Protein AF-0000000066665684 (afdb_homodimer)

Foldseek 3Di:
DPCCVDDDAQADEDADQFQQVLQCLVCVLVVHDKDPDGGRAWTWTQPPHDGHIYIYGHDPDDDDDDEDPDEEEEECPDCNVVSVVVSVVSPWAWDDWDDDPRKTKTWTAGNRGYIYMYTYPHDD/DPCCVDDDAQADEDADQFQQVLQCLVCVLVVHDKDPDGGRAWTWTQPPHDGHIYIYGHDPDDDDDDEDPDEEEEECPDCNVVSVVVSVVSPWAWDDWDDDPRKTKTWTAGNRGYIYMYTYDHDD

pLDDT: mean 92.07, std 12.56, range [28.22, 98.88]

InterPro domains:
  IPR029068 Glyoxalase/Bleomycin resistance protein/Dihydroxybiphenyl dioxygenase [G3DSA:3.10.180.10] (3-123)
  IPR029068 Glyoxalase/Bleomycin resistance protein/Dihydroxybiphenyl dioxygenase [SSF54593] (7-123)
  IPR037523 Vicinal oxygen chelate (VOC), core domain [PS51819] (8-121)
  IPR041581 Glyoxalase-like domain, group 6 [PF18029] (12-119)

Radius of gyration: 17.54 Å; Cα contacts (8 Å, |Δi|>4): 577; chains: 2; bounding box: 44×45×43 Å

Organism: Nocardia brasiliensis (strain ATCC 700358 / HUJEG-1) (NCBI:txid1133849)

Structure (mmCIF, N/CA/C/O backbone):
data_AF-0000000066665684-model_v1
#
loop_
_entity.id
_entity.type
_entity.pdbx_description
1 polymer 'VOC domain-containing protein'
#
loop_
_atom_site.group_PDB
_atom_site.id
_atom_site.type_symbol
_atom_site.label_atom_id
_atom_site.label_alt_id
_atom_site.label_comp_id
_atom_site.label_asym_id
_atom_site.label_entity_id
_atom_site.label_seq_id
_atom_site.pdbx_PDB_ins_code
_atom_site.Cartn_x
_atom_site.Cartn_y
_atom_site.Cartn_z
_atom_site.occupancy
_atom_site.B_iso_or_equiv
_atom_site.auth_seq_id
_atom_site.auth_comp_id
_atom_site.auth_asym_id
_atom_site.auth_atom_id
_atom_site.pdbx_PDB_model_num
ATOM 1 N N . MET A 1 1 ? 12.016 -0.354 24.375 1 28.22 1 MET A N 1
ATOM 2 C CA . MET A 1 1 ? 10.711 0.103 23.906 1 28.22 1 MET A CA 1
ATOM 3 C C . MET A 1 1 ? 10.664 0.16 22.375 1 28.22 1 MET A C 1
ATOM 5 O O . MET A 1 1 ? 11.695 0.36 21.734 1 28.22 1 MET A O 1
ATOM 9 N N . ALA A 1 2 ? 10.023 -0.652 21.625 1 36 2 ALA A N 1
ATOM 10 C CA . ALA A 1 2 ? 10 -0.417 20.188 1 36 2 ALA A CA 1
ATOM 11 C C . ALA A 1 2 ? 10.195 1.062 19.875 1 36 2 ALA A C 1
ATOM 13 O O . ALA A 1 2 ? 9.469 1.917 20.391 1 36 2 ALA A O 1
ATOM 14 N N . ASP A 1 3 ? 11.164 1.651 19.859 1 38.16 3 ASP A N 1
ATOM 15 C CA . ASP A 1 3 ? 11.43 3.051 19.547 1 38.16 3 ASP A CA 1
ATOM 16 C C . ASP A 1 3 ? 10.461 3.566 18.484 1 38.16 3 ASP A C 1
ATOM 18 O O . ASP A 1 3 ? 10.656 3.32 17.281 1 38.16 3 ASP A O 1
ATOM 22 N N . SER A 1 4 ? 9.156 3.434 18.766 1 50.06 4 SER A N 1
ATOM 23 C CA . SER A 1 4 ? 7.848 3.66 18.156 1 50.06 4 SER A CA 1
ATOM 24 C C . SER A 1 4 ? 7.723 5.086 17.625 1 50.06 4 SER A C 1
ATOM 26 O O . SER A 1 4 ? 6.641 5.676 17.672 1 50.06 4 SER A O 1
ATOM 28 N N . SER A 1 5 ? 8.836 5.809 17.594 1 59.28 5 SER A N 1
ATOM 29 C CA . SER A 1 5 ? 8.836 7.27 17.531 1 59.28 5 SER A CA 1
ATOM 30 C C . SER A 1 5 ? 8.344 7.77 16.188 1 59.28 5 SER A C 1
ATOM 32 O O . SER A 1 5 ? 7.891 8.906 16.062 1 59.28 5 SER A O 1
ATOM 34 N N . GLY A 1 6 ? 8.227 6.902 15.211 1 81.62 6 GLY A N 1
ATOM 35 C CA . GLY A 1 6 ? 7.789 7.484 13.953 1 81.62 6 GLY A CA 1
ATOM 36 C C . GLY A 1 6 ? 6.363 7.113 13.594 1 81.62 6 GLY A C 1
ATOM 37 O O . GLY A 1 6 ? 5.707 6.363 14.32 1 81.62 6 GLY A O 1
ATOM 38 N N . MET A 1 7 ? 5.805 7.809 12.758 1 89.5 7 MET A N 1
ATOM 39 C CA . MET A 1 7 ? 4.465 7.504 12.266 1 89.5 7 MET A CA 1
ATOM 40 C C . MET A 1 7 ? 4.418 6.121 11.625 1 89.5 7 MET A C 1
ATOM 42 O O . MET A 1 7 ? 5.355 5.723 10.93 1 89.5 7 MET A O 1
ATOM 46 N N . GLN A 1 8 ? 3.389 5.391 11.922 1 91.38 8 GLN A N 1
ATOM 47 C CA . GLN A 1 8 ? 3.275 4.016 11.445 1 91.38 8 GLN A CA 1
ATOM 48 C C . GLN A 1 8 ? 2.09 3.859 10.492 1 91.38 8 GLN A C 1
ATOM 50 O O . GLN A 1 8 ? 1.082 4.555 10.633 1 91.38 8 GLN A O 1
ATOM 55 N N . VAL A 1 9 ? 2.268 2.926 9.586 1 95.5 9 VAL A N 1
ATOM 56 C CA . VAL A 1 9 ? 1.144 2.531 8.742 1 95.5 9 VAL A CA 1
ATOM 57 C C . VAL A 1 9 ? 0.193 1.635 9.539 1 95.5 9 VAL A C 1
ATOM 59 O O . VAL A 1 9 ? 0.586 0.564 10.008 1 95.5 9 VAL A O 1
ATOM 62 N N . GLY A 1 10 ? -1.033 2.07 9.609 1 94.81 10 GLY A N 1
ATOM 63 C CA . GLY A 1 10 ? -2.008 1.307 10.375 1 94.81 10 GLY A CA 1
ATOM 64 C C . GLY A 1 10 ? -3.029 0.604 9.5 1 94.81 10 GLY A C 1
ATOM 65 O O . GLY A 1 10 ? -3.73 -0.299 9.961 1 94.81 10 GLY A O 1
ATOM 66 N N . MET A 1 11 ? -3.086 1.072 8.281 1 96.88 11 MET A N 1
ATOM 67 C CA . MET A 1 11 ? -4.117 0.52 7.406 1 96.88 11 MET A CA 1
ATOM 68 C C . MET A 1 11 ? -3.678 0.563 5.949 1 96.88 11 MET A C 1
ATOM 70 O O . MET A 1 11 ? -3.062 1.535 5.512 1 96.88 11 MET A O 1
ATOM 74 N N . PHE A 1 12 ? -3.945 -0.503 5.238 1 98.38 12 PHE A N 1
ATOM 75 C CA . PHE A 1 12 ? -3.998 -0.519 3.781 1 98.38 12 PHE A CA 1
ATOM 76 C C . PHE A 1 12 ? -5.418 -0.266 3.289 1 98.38 12 PHE A C 1
ATOM 78 O O . PHE A 1 12 ? -6.301 -1.109 3.463 1 98.38 12 PHE A O 1
ATOM 85 N N . SER A 1 13 ? -5.621 0.866 2.631 1 98.25 13 SER A N 1
ATOM 86 C CA . SER A 1 13 ? -6.969 1.212 2.193 1 98.25 13 SER A CA 1
ATOM 87 C C . SER A 1 13 ? -7.121 1.056 0.685 1 98.25 13 SER A C 1
ATOM 89 O O . SER A 1 13 ? -6.375 1.665 -0.085 1 98.25 13 SER A O 1
ATOM 91 N N . PHE A 1 14 ? -8.086 0.282 0.274 1 98.69 14 PHE A N 1
ATOM 92 C CA . PHE A 1 14 ? -8.391 0.066 -1.136 1 98.69 14 PHE A CA 1
ATOM 93 C C . PHE A 1 14 ? -9.711 0.734 -1.514 1 98.69 14 PHE A C 1
ATOM 95 O O . PHE A 1 14 ? -10.758 0.413 -0.952 1 98.69 14 PHE A O 1
ATOM 102 N N . ASP A 1 15 ? -9.68 1.652 -2.436 1 98.38 15 ASP A N 1
ATOM 103 C CA . ASP A 1 15 ? -10.891 1.995 -3.17 1 98.38 15 ASP A CA 1
ATOM 104 C C . ASP A 1 15 ? -11.234 0.919 -4.199 1 98.38 15 ASP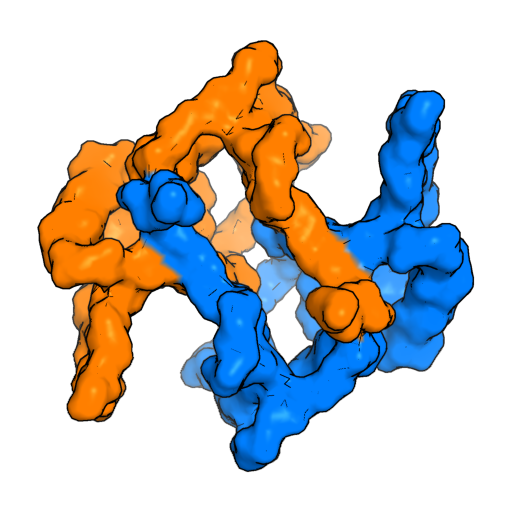 A C 1
ATOM 106 O O . ASP A 1 15 ? -10.398 0.562 -5.031 1 98.38 15 ASP A O 1
ATOM 110 N N . CYS A 1 16 ? -12.445 0.419 -4.188 1 98.44 16 CYS A N 1
ATOM 111 C CA . CYS A 1 16 ? -12.766 -0.72 -5.039 1 98.44 16 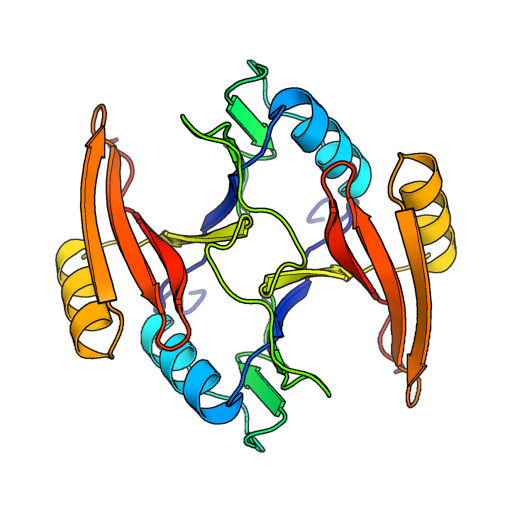CYS A CA 1
ATOM 112 C C . CYS A 1 16 ? -14.242 -0.708 -5.426 1 98.44 16 CYS A C 1
ATOM 114 O O . CYS A 1 16 ? -15.016 0.103 -4.918 1 98.44 16 CYS A O 1
ATOM 116 N N . ARG A 1 17 ? -14.617 -1.54 -6.363 1 98.19 17 ARG A N 1
ATOM 117 C CA . ARG A 1 17 ? -15.992 -1.628 -6.848 1 98.19 17 ARG A CA 1
ATOM 118 C C . ARG A 1 17 ? -16.844 -2.51 -5.938 1 98.19 17 ARG A C 1
ATOM 120 O O . ARG A 1 17 ? -18 -2.207 -5.68 1 98.19 17 ARG A O 1
ATOM 127 N N . ASP A 1 18 ? -16.328 -3.611 -5.504 1 98.62 18 ASP A N 1
ATOM 128 C CA . ASP A 1 18 ? -17 -4.574 -4.637 1 98.62 18 ASP A CA 1
ATOM 129 C C . ASP A 1 18 ? -16.125 -4.949 -3.447 1 98.62 18 ASP A C 1
ATOM 131 O O . ASP A 1 18 ? -15.305 -5.863 -3.541 1 98.62 18 ASP A O 1
ATOM 135 N N . ALA A 1 19 ? -16.359 -4.297 -2.314 1 98.81 19 ALA A N 1
ATOM 136 C CA . ALA A 1 19 ? -15.492 -4.402 -1.146 1 98.81 19 ALA A CA 1
ATOM 137 C C . ALA A 1 19 ? -15.484 -5.824 -0.593 1 98.81 19 ALA A C 1
ATOM 139 O O . ALA A 1 19 ? -14.43 -6.375 -0.285 1 98.81 19 ALA A O 1
ATOM 140 N N . ALA A 1 20 ? -16.609 -6.371 -0.494 1 98.81 20 ALA A N 1
ATOM 141 C CA . ALA A 1 20 ? -16.703 -7.719 0.055 1 98.81 20 ALA A CA 1
ATOM 142 C C . ALA A 1 20 ? -15.93 -8.719 -0.808 1 98.81 20 ALA A C 1
ATOM 144 O O . ALA A 1 20 ? -15.172 -9.539 -0.291 1 98.81 20 ALA A O 1
ATOM 145 N N . ALA A 1 21 ? -16.094 -8.648 -2.117 1 98.75 21 ALA A N 1
ATOM 146 C CA . ALA A 1 21 ? -15.438 -9.586 -3.035 1 98.75 21 ALA A CA 1
ATOM 147 C C . ALA A 1 21 ? -13.922 -9.414 -3.008 1 98.75 21 ALA A C 1
ATOM 149 O O . ALA A 1 21 ? -13.188 -10.406 -2.977 1 98.75 21 ALA A O 1
ATOM 150 N N . LEU A 1 22 ? -13.5 -8.195 -3.031 1 98.88 22 LEU A N 1
ATOM 151 C CA . LEU A 1 22 ? -12.062 -7.957 -3.027 1 98.88 22 LEU A CA 1
ATOM 152 C C . LEU A 1 22 ? -11.445 -8.359 -1.689 1 98.88 22 LEU A C 1
ATOM 154 O O . LEU A 1 22 ? -10.344 -8.906 -1.649 1 98.88 22 LEU A O 1
ATOM 158 N N . ALA A 1 23 ? -12.133 -8.094 -0.595 1 98.81 23 ALA A N 1
ATOM 159 C CA . ALA A 1 23 ? -11.672 -8.516 0.726 1 98.81 23 ALA A CA 1
ATOM 160 C C . ALA A 1 23 ? -11.555 -10.031 0.811 1 98.81 23 ALA A C 1
ATOM 162 O O . ALA A 1 23 ? -10.609 -10.555 1.404 1 98.81 23 ALA A O 1
ATOM 163 N N . GLU A 1 24 ? -12.469 -10.719 0.231 1 98.75 24 GLU A N 1
ATOM 164 C CA . GLU A 1 24 ? -12.438 -12.18 0.238 1 98.75 24 GLU A CA 1
ATOM 165 C C . GLU A 1 24 ? -11.211 -12.711 -0.5 1 98.75 24 GLU A C 1
ATOM 167 O O . GLU A 1 24 ? -10.555 -13.641 -0.033 1 98.75 24 GLU A O 1
ATOM 172 N N . PHE A 1 25 ? -10.93 -12.141 -1.597 1 98.81 25 PHE A N 1
ATOM 173 C CA . PHE A 1 25 ? -9.734 -12.516 -2.342 1 98.81 25 PHE A CA 1
ATOM 174 C C . PHE A 1 25 ? -8.484 -12.328 -1.491 1 98.81 25 PHE A C 1
ATOM 176 O O . PHE A 1 25 ? -7.688 -13.25 -1.332 1 98.81 25 PHE A O 1
ATOM 183 N N . TRP A 1 26 ? -8.312 -11.148 -0.975 1 98.5 26 TRP A N 1
ATOM 184 C CA . TRP A 1 26 ? -7.098 -10.836 -0.23 1 98.5 26 TRP A CA 1
ATOM 185 C C . TRP A 1 26 ? -7.035 -11.633 1.066 1 98.5 26 TRP A C 1
ATOM 187 O O . TRP A 1 26 ? -5.949 -12.023 1.51 1 98.5 26 TRP A O 1
ATOM 197 N N . ALA A 1 27 ? -8.188 -11.852 1.715 1 98.06 27 ALA A N 1
ATOM 198 C CA . ALA A 1 27 ? -8.203 -12.719 2.891 1 98.06 27 ALA A CA 1
ATOM 199 C C . ALA A 1 27 ? -7.672 -14.109 2.555 1 98.06 27 ALA A C 1
ATOM 201 O O . ALA A 1 27 ? -6.895 -14.68 3.318 1 98.06 27 ALA A O 1
ATOM 202 N N . ALA A 1 28 ? -8.078 -14.625 1.405 1 97.25 28 ALA A N 1
ATOM 203 C CA . ALA A 1 28 ? -7.602 -15.93 0.964 1 97.25 28 ALA A CA 1
ATOM 204 C C . ALA A 1 28 ? -6.102 -15.906 0.679 1 97.25 28 ALA A C 1
ATOM 206 O O . ALA A 1 28 ? -5.375 -16.828 1.062 1 97.25 28 ALA A O 1
ATOM 207 N N . VAL A 1 29 ? -5.645 -14.859 -0.02 1 96.81 29 VAL A N 1
ATOM 208 C CA . VAL A 1 29 ? -4.219 -14.711 -0.289 1 96.81 29 VAL A CA 1
ATOM 209 C C . VAL A 1 29 ? -3.441 -14.742 1.024 1 96.81 29 VAL A C 1
ATOM 211 O O . VAL A 1 29 ? -2.438 -15.445 1.143 1 96.81 29 VAL A O 1
ATOM 214 N N . LEU A 1 30 ? -3.926 -14.039 2.02 1 95.5 30 LEU A N 1
ATOM 215 C CA . LEU A 1 30 ? -3.23 -13.836 3.287 1 95.5 30 LEU A CA 1
ATOM 216 C C . LEU A 1 30 ? -3.439 -15.031 4.215 1 95.5 30 LEU A C 1
ATOM 218 O O . LEU A 1 30 ? -2.783 -15.133 5.254 1 95.5 30 LEU A O 1
ATOM 222 N N . GLN A 1 31 ? -4.422 -15.891 3.75 1 93.69 31 GLN A N 1
ATOM 223 C CA . GLN A 1 31 ? -4.832 -17 4.598 1 93.69 31 GLN A CA 1
ATOM 224 C C . GLN A 1 31 ? -5.359 -16.516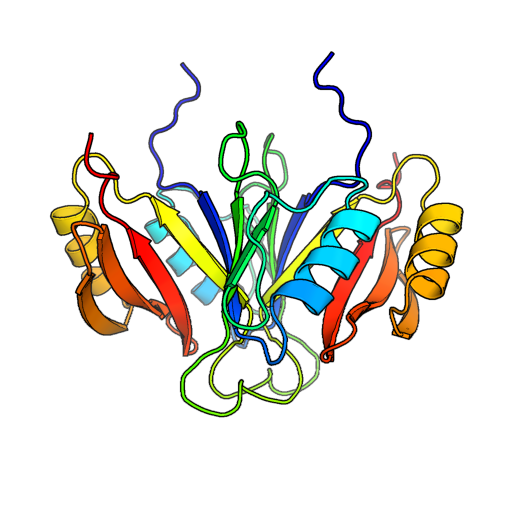 5.941 1 93.69 31 GLN A C 1
ATOM 226 O O . GLN A 1 31 ? -4.957 -17.016 6.992 1 93.69 31 GLN A O 1
ATOM 231 N N . ARG A 1 32 ? -6.156 -15.508 5.824 1 95.5 32 ARG A N 1
ATOM 232 C CA . ARG A 1 32 ? -6.91 -14.898 6.918 1 95.5 32 ARG A CA 1
ATOM 233 C C . ARG A 1 32 ? -8.406 -14.906 6.621 1 95.5 32 ARG A C 1
ATOM 235 O O . ARG A 1 32 ? -8.859 -15.562 5.68 1 95.5 32 ARG A O 1
ATOM 242 N N . THR A 1 33 ? -9.148 -14.266 7.566 1 96.56 33 THR A N 1
ATOM 243 C CA . THR A 1 33 ? -10.586 -14.18 7.371 1 96.56 33 THR A CA 1
ATOM 244 C C . THR A 1 33 ? -11.039 -12.727 7.27 1 96.56 33 THR A C 1
ATOM 246 O O . THR A 1 33 ? -10.445 -11.844 7.891 1 96.56 33 THR A O 1
ATOM 249 N N . VAL A 1 34 ? -12.102 -12.57 6.469 1 98.38 34 VAL A N 1
ATOM 250 C CA . VAL A 1 34 ? -12.75 -11.266 6.422 1 98.38 34 VAL A CA 1
ATOM 251 C C . VAL A 1 34 ? -13.477 -11 7.738 1 98.38 34 VAL A C 1
ATOM 253 O O . VAL A 1 34 ? -14.117 -11.891 8.289 1 98.38 34 VAL A O 1
ATOM 256 N N . ASP A 1 35 ? -13.352 -9.773 8.234 1 98.31 35 ASP A N 1
ATOM 257 C CA . ASP A 1 35 ? -14.078 -9.422 9.453 1 98.31 35 ASP A CA 1
ATOM 258 C C . ASP A 1 35 ? -15.586 -9.492 9.234 1 98.31 35 ASP A C 1
ATOM 260 O O . ASP A 1 35 ? -16.062 -9.344 8.102 1 98.31 35 ASP A O 1
ATOM 264 N N . PRO A 1 36 ? -16.328 -9.688 10.297 1 97.94 36 PRO A N 1
ATOM 265 C CA . PRO A 1 36 ? -17.781 -9.734 10.148 1 97.94 36 PRO A CA 1
ATOM 266 C C . PRO A 1 36 ? -18.359 -8.422 9.617 1 97.94 36 PRO A C 1
ATOM 268 O O . PRO A 1 36 ? -17.781 -7.355 9.836 1 97.94 36 PRO A O 1
ATOM 271 N N . GLY A 1 37 ? -19.5 -8.539 8.859 1 98 37 GLY A N 1
ATOM 272 C CA . GLY A 1 37 ? -20.25 -7.363 8.445 1 98 37 GLY A CA 1
ATOM 273 C C . GLY A 1 37 ? -19.828 -6.828 7.094 1 98 37 GLY A C 1
ATOM 274 O O . GLY A 1 37 ? -20.156 -5.695 6.738 1 98 37 GLY A O 1
ATOM 275 N N . ALA A 1 38 ? -19.141 -7.621 6.348 1 98.56 38 ALA A N 1
ATOM 276 C CA . ALA A 1 38 ? -18.703 -7.199 5.02 1 98.56 38 ALA A CA 1
ATOM 277 C C . ALA A 1 38 ? -19.906 -6.977 4.098 1 98.56 38 ALA A C 1
ATOM 279 O O . ALA A 1 38 ? -20.859 -7.75 4.117 1 98.56 38 ALA A O 1
ATOM 280 N N . THR A 1 39 ? -19.859 -5.844 3.363 1 98.75 39 THR A N 1
ATOM 281 C CA . THR A 1 39 ? -20.812 -5.512 2.314 1 98.75 39 THR A CA 1
ATOM 282 C C . THR A 1 39 ? -20.094 -5.133 1.023 1 98.75 39 THR A C 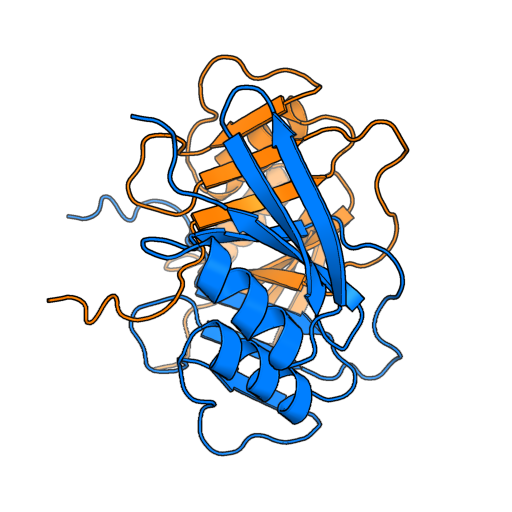1
ATOM 284 O O . THR A 1 39 ? -18.859 -5.066 0.989 1 98.75 39 THR A O 1
ATOM 287 N N . THR A 1 40 ? -20.891 -4.91 0.047 1 98.56 40 THR A N 1
ATOM 288 C CA . THR A 1 40 ? -20.297 -4.457 -1.205 1 98.56 40 THR A CA 1
ATOM 289 C C . THR A 1 40 ? -19.656 -3.08 -1.034 1 98.56 40 THR A C 1
ATOM 291 O O . THR A 1 40 ? -18.734 -2.723 -1.771 1 98.56 40 THR A O 1
ATOM 294 N N . GLU A 1 41 ? -20.047 -2.369 -0.034 1 98.31 41 GLU A N 1
ATOM 295 C CA . GLU A 1 41 ? -19.609 -0.993 0.158 1 98.31 41 GLU A CA 1
ATOM 296 C C . GLU A 1 41 ? -18.375 -0.929 1.07 1 98.31 41 GLU A C 1
ATOM 298 O O . GLU A 1 41 ? -17.594 0.018 0.999 1 98.31 41 GLU A O 1
ATOM 303 N N . PHE A 1 42 ? -18.297 -1.907 1.941 1 98.5 42 PHE A N 1
ATOM 304 C CA . PHE A 1 42 ? -17.266 -1.802 2.975 1 98.5 42 PHE A CA 1
ATOM 305 C C . PHE A 1 42 ? -16.922 -3.178 3.529 1 98.5 42 PHE A C 1
ATOM 307 O O . PHE A 1 42 ? -17.797 -4 3.768 1 98.5 42 PHE A O 1
ATOM 314 N N . ALA A 1 43 ? -15.602 -3.441 3.758 1 98.81 43 ALA A N 1
ATOM 315 C CA . ALA A 1 43 ? -15.109 -4.676 4.363 1 98.81 43 ALA A CA 1
ATOM 316 C C . ALA A 1 43 ? -13.711 -4.473 4.949 1 98.81 43 ALA A C 1
ATOM 318 O O . ALA A 1 43 ? -12.977 -3.578 4.531 1 98.81 43 ALA A O 1
ATOM 319 N N . THR A 1 44 ? -13.367 -5.273 5.945 1 98.56 44 THR A N 1
ATOM 320 C CA . THR A 1 44 ? -12.039 -5.195 6.535 1 98.56 44 THR A CA 1
ATOM 321 C C . THR A 1 44 ? -11.477 -6.594 6.793 1 98.56 44 THR A C 1
ATOM 323 O O . THR A 1 44 ? -12.227 -7.57 6.82 1 98.56 44 THR A O 1
ATOM 326 N N . ILE A 1 45 ? -10.188 -6.691 6.852 1 97.94 45 ILE A N 1
ATOM 327 C CA . ILE A 1 45 ? -9.445 -7.836 7.367 1 97.94 45 ILE A CA 1
ATOM 328 C C . ILE A 1 45 ? -8.555 -7.391 8.523 1 97.94 45 ILE A C 1
ATOM 330 O O . ILE A 1 45 ? -7.762 -6.453 8.383 1 97.94 45 ILE A O 1
ATOM 334 N N . GLY A 1 46 ? -8.68 -7.992 9.727 1 96.62 46 GLY A N 1
ATOM 335 C CA . GLY A 1 46 ? -7.777 -7.762 10.844 1 96.62 46 GLY A CA 1
ATOM 336 C C . GLY A 1 46 ? -8.062 -6.473 11.586 1 96.62 46 GLY A C 1
ATOM 337 O O . GLY A 1 46 ? -7.148 -5.805 12.07 1 96.62 46 GLY A O 1
ATOM 338 N N . PHE A 1 47 ? -9.273 -6.047 11.648 1 90.69 47 PHE A N 1
ATOM 339 C CA . PHE A 1 47 ? -9.648 -4.789 12.281 1 90.69 47 PHE A CA 1
ATOM 340 C C . PHE A 1 47 ? -9.25 -4.785 13.75 1 90.69 47 PHE A C 1
ATOM 342 O O . PHE A 1 47 ? -8.773 -3.773 14.266 1 90.69 47 PHE A O 1
ATOM 349 N N . ASP A 1 48 ? -9.312 -5.852 14.422 1 84 48 ASP A N 1
ATOM 350 C CA . ASP A 1 48 ? -9.023 -5.93 15.852 1 84 48 ASP A CA 1
ATOM 351 C C . ASP A 1 48 ? -7.668 -6.59 16.094 1 84 48 ASP A C 1
ATOM 353 O O . ASP A 1 48 ? -7.344 -6.949 17.234 1 84 48 ASP A O 1
ATOM 357 N N . GLY A 1 49 ? -6.891 -6.703 15.102 1 82.25 49 GLY A N 1
ATOM 358 C CA . GLY A 1 49 ? -5.633 -7.414 15.25 1 82.25 49 GLY A CA 1
ATOM 359 C C . GLY A 1 49 ? -4.457 -6.492 15.523 1 82.25 49 GLY A C 1
ATOM 360 O O . GLY A 1 49 ? -4.633 -5.281 15.68 1 82.25 49 GLY A O 1
ATOM 361 N N . GLY A 1 50 ? -3.301 -7 15.711 1 81.56 50 GLY A N 1
ATOM 362 C CA . GLY A 1 50 ? -2.094 -6.266 16.062 1 81.56 50 GLY A CA 1
ATOM 363 C C . GLY A 1 50 ? -1.414 -5.629 14.859 1 81.56 50 GLY A C 1
ATOM 364 O O . GLY A 1 50 ? -0.615 -4.703 15.016 1 81.56 50 GLY A O 1
ATOM 365 N N . GLY A 1 51 ? -1.744 -5.953 13.641 1 87.62 51 GLY A N 1
ATOM 366 C CA . GLY A 1 51 ? -1.11 -5.402 12.453 1 87.62 51 GLY A CA 1
ATOM 367 C C . GLY A 1 51 ? -2.01 -4.457 11.688 1 87.62 51 GLY A C 1
ATOM 368 O O . GLY A 1 51 ? -3.094 -4.102 12.148 1 87.62 51 GLY A O 1
ATOM 369 N N . PRO A 1 52 ? -1.437 -3.992 10.555 1 94.31 52 PRO A N 1
ATOM 370 C CA . PRO A 1 52 ? -2.26 -3.092 9.742 1 94.31 52 PRO A CA 1
ATOM 371 C C . PRO A 1 52 ? -3.584 -3.725 9.32 1 94.31 52 PRO A C 1
ATOM 373 O O . PRO A 1 52 ? -3.621 -4.906 8.969 1 94.31 52 PRO A O 1
ATOM 376 N N . THR A 1 53 ? -4.625 -2.947 9.469 1 96.62 53 THR A N 1
ATOM 377 C CA . THR A 1 53 ? -5.926 -3.344 8.945 1 96.62 53 THR A CA 1
ATOM 378 C C . THR A 1 53 ? -5.965 -3.211 7.426 1 96.62 53 THR A C 1
ATOM 380 O O . THR A 1 53 ? -5.461 -2.232 6.871 1 96.62 53 THR A O 1
ATOM 383 N N . TRP A 1 54 ? -6.516 -4.199 6.742 1 98.38 54 TRP A N 1
ATOM 384 C CA . TRP A 1 54 ? -6.91 -4.055 5.344 1 98.38 54 TRP A CA 1
ATOM 385 C C . TRP A 1 54 ? -8.336 -3.529 5.234 1 98.38 54 TRP A C 1
ATOM 387 O O . TRP A 1 54 ? -9.273 -4.141 5.754 1 98.38 54 TRP A O 1
ATOM 397 N N . MET A 1 55 ? -8.43 -2.42 4.637 1 98.5 55 MET A N 1
ATOM 398 C CA . MET A 1 55 ? -9.75 -1.812 4.496 1 98.5 55 MET A CA 1
ATOM 399 C C . MET A 1 55 ? -10.125 -1.667 3.023 1 98.5 55 MET A C 1
ATOM 401 O O . MET A 1 55 ? -9.312 -1.212 2.215 1 98.5 55 MET A O 1
ATOM 405 N N . PHE A 1 56 ? -11.289 -2.055 2.719 1 98.81 56 PHE A N 1
ATOM 406 C CA . PHE A 1 56 ? -11.852 -1.968 1.376 1 98.81 56 PHE A CA 1
ATOM 407 C C . PHE A 1 56 ? -13.109 -1.108 1.371 1 98.81 56 PHE A C 1
ATOM 409 O O . PHE A 1 56 ? -14.023 -1.325 2.176 1 98.81 56 PHE A O 1
ATOM 416 N N . HIS A 1 57 ? -13.109 -0.174 0.517 1 98.19 57 HIS A N 1
ATOM 417 C CA . HIS A 1 57 ? -14.203 0.784 0.488 1 98.19 57 HIS A CA 1
ATOM 418 C C . HIS A 1 57 ? -14.625 1.095 -0.945 1 98.19 57 HIS A C 1
ATOM 420 O O . HIS A 1 57 ? -13.781 1.309 -1.813 1 98.19 57 HIS A O 1
ATOM 426 N N . ARG A 1 58 ? -15.914 1.115 -1.234 1 98.25 58 ARG A N 1
ATOM 427 C CA . ARG A 1 58 ? -16.453 1.585 -2.51 1 98.25 58 ARG A CA 1
ATOM 428 C C . ARG A 1 58 ? -16.656 3.096 -2.492 1 98.25 58 ARG A C 1
ATOM 430 O O . ARG A 1 58 ? -17.516 3.602 -1.769 1 98.25 58 ARG A O 1
ATOM 437 N N . PRO A 1 59 ? -15.922 3.779 -3.314 1 96.62 59 PRO A N 1
ATOM 438 C CA . PRO A 1 59 ? -16.125 5.23 -3.352 1 96.62 59 PRO A CA 1
ATOM 439 C C . PRO A 1 59 ? -17.391 5.633 -4.09 1 96.62 59 PRO A C 1
ATOM 441 O O . PRO A 1 59 ? -18.031 4.797 -4.734 1 96.62 59 PRO A O 1
ATOM 444 N N . ASP A 1 60 ? -17.922 6.922 -3.955 1 92.5 60 ASP A N 1
ATOM 445 C CA . ASP A 1 60 ? -19.109 7.426 -4.645 1 92.5 60 ASP A CA 1
ATOM 446 C C . ASP A 1 60 ? -18.938 7.34 -6.16 1 92.5 60 ASP A C 1
ATOM 448 O O . ASP A 1 60 ? -19.891 7.02 -6.879 1 92.5 60 ASP A O 1
ATOM 452 N N . GLY A 1 61 ? -17.844 7.457 -6.742 1 92.5 61 GLY A N 1
ATOM 453 C CA . GLY A 1 61 ? -17.547 7.363 -8.164 1 92.5 61 GLY A CA 1
ATOM 454 C C . GLY A 1 61 ? -16.781 6.105 -8.523 1 92.5 61 GLY A C 1
ATOM 455 O O . GLY A 1 61 ? -16.562 5.234 -7.684 1 92.5 61 GLY A O 1
ATOM 456 N N . GLU A 1 62 ? -16.594 5.957 -9.828 1 94.31 62 GLU A N 1
ATOM 457 C CA . GLU A 1 62 ? -15.789 4.824 -10.281 1 94.31 62 GLU A CA 1
ATOM 458 C C . GLU A 1 62 ? -14.375 4.891 -9.711 1 94.31 62 GLU A C 1
ATOM 460 O O . GLU A 1 62 ? -13.742 5.945 -9.742 1 94.31 62 GLU A O 1
ATOM 465 N N . PRO A 1 63 ? -13.992 3.781 -9.125 1 94.5 63 PRO A N 1
ATOM 466 C CA . PRO A 1 63 ? -12.586 3.785 -8.703 1 94.5 63 PRO A CA 1
ATOM 467 C C . PRO A 1 63 ? -11.625 4.086 -9.852 1 94.5 63 PRO A C 1
ATOM 469 O O . PRO A 1 63 ? -11.961 3.854 -11.016 1 94.5 63 PRO A O 1
ATOM 472 N N . ALA A 1 64 ? -10.461 4.59 -9.438 1 92.19 64 ALA A N 1
ATOM 473 C CA . ALA A 1 64 ? -9.43 4.867 -10.43 1 92.19 64 ALA A CA 1
ATOM 474 C C . ALA A 1 64 ? -9.094 3.617 -11.242 1 92.19 64 ALA A C 1
ATOM 476 O O . ALA A 1 64 ? -9.195 2.496 -10.734 1 92.19 64 ALA A O 1
ATOM 477 N N . ALA A 1 65 ? -8.719 3.836 -12.484 1 89.5 65 ALA A N 1
ATOM 478 C CA . ALA A 1 65 ? -8.375 2.73 -13.383 1 89.5 65 ALA A CA 1
ATOM 479 C C . ALA A 1 65 ? -6.902 2.777 -13.773 1 89.5 65 ALA A C 1
ATOM 481 O O . ALA A 1 65 ? -6.215 3.77 -13.516 1 89.5 65 ALA A O 1
ATOM 482 N N . GLY A 1 66 ? -6.438 1.616 -14.375 1 91.56 66 GLY A N 1
ATOM 483 C CA . GLY A 1 66 ? -5.066 1.576 -14.859 1 91.56 66 GLY A CA 1
ATOM 484 C C . GLY A 1 66 ? -4.086 1.04 -13.828 1 91.56 66 GLY A C 1
ATOM 485 O O . GLY A 1 66 ? -4.492 0.608 -12.75 1 91.56 66 GLY A O 1
ATOM 486 N N . PRO A 1 67 ? -2.797 1.058 -14.18 1 94.12 67 PRO A N 1
ATOM 487 C CA . PRO A 1 67 ? -1.779 0.52 -13.266 1 94.12 67 PRO A CA 1
ATOM 488 C C . PRO A 1 67 ? -1.631 1.347 -11.992 1 94.12 67 PRO A C 1
ATOM 490 O O . PRO A 1 67 ? -1.831 2.564 -12.016 1 94.12 67 PRO A O 1
ATOM 493 N N . ASN A 1 68 ? -1.432 0.649 -10.945 1 96.81 68 ASN A N 1
ATOM 494 C CA . ASN A 1 68 ? -1.159 1.342 -9.695 1 96.81 68 ASN A CA 1
ATOM 495 C C . ASN A 1 68 ? 0.334 1.598 -9.508 1 96.81 68 ASN A C 1
ATOM 497 O O . ASN A 1 68 ? 1.164 0.787 -9.922 1 96.81 68 ASN A O 1
ATOM 501 N N . ARG A 1 69 ? 0.669 2.717 -8.852 1 97.62 69 ARG A N 1
ATOM 502 C CA . ARG A 1 69 ? 2.049 3.084 -8.547 1 97.62 69 ARG A CA 1
ATOM 503 C C . ARG A 1 69 ? 2.529 2.404 -7.266 1 97.62 69 ARG A C 1
ATOM 505 O O . ARG A 1 69 ? 3.689 2.002 -7.172 1 97.62 69 ARG A O 1
ATOM 512 N N . LEU A 1 70 ? 1.66 2.332 -6.281 1 98.5 70 LEU A N 1
ATOM 513 C CA . LEU A 1 70 ? 1.983 1.666 -5.023 1 98.5 70 LEU A CA 1
ATOM 514 C C . LEU A 1 70 ? 1.54 0.207 -5.051 1 98.5 70 LEU A C 1
ATOM 516 O O . LEU A 1 70 ? 0.385 -0.09 -5.363 1 98.5 70 LEU A O 1
ATOM 520 N N . MET A 1 71 ? 2.492 -0.683 -4.738 1 98.44 71 MET A N 1
ATOM 521 C CA . MET A 1 71 ? 2.225 -2.117 -4.699 1 98.44 71 MET A CA 1
ATOM 522 C C . MET A 1 71 ? 2.576 -2.699 -3.334 1 98.44 71 MET A C 1
ATOM 524 O O . MET A 1 71 ? 3.533 -2.256 -2.693 1 98.44 71 MET A O 1
ATOM 528 N N . LEU A 1 72 ? 1.809 -3.699 -2.988 1 98.44 72 LEU A N 1
ATOM 529 C CA . LEU A 1 72 ? 2.189 -4.523 -1.847 1 98.44 72 LEU A CA 1
ATOM 530 C C . LEU A 1 72 ? 2.951 -5.766 -2.301 1 98.44 72 LEU A C 1
ATOM 532 O O . LEU A 1 72 ? 2.441 -6.551 -3.102 1 98.44 72 LEU A O 1
ATOM 536 N N . ASP A 1 73 ? 4.164 -5.883 -1.813 1 97.31 73 ASP A N 1
ATOM 537 C CA . ASP A 1 73 ? 4.996 -7.051 -2.084 1 97.31 73 ASP A CA 1
ATOM 538 C C . ASP A 1 73 ? 4.961 -8.031 -0.913 1 97.31 73 ASP A C 1
ATOM 540 O O . ASP A 1 73 ? 5.273 -7.664 0.221 1 97.31 73 ASP A O 1
ATOM 544 N N . LEU A 1 74 ? 4.605 -9.227 -1.217 1 96.44 74 LEU A N 1
ATOM 545 C CA . LEU A 1 74 ? 4.441 -10.227 -0.166 1 96.44 74 LEU A CA 1
ATOM 546 C C . LEU A 1 74 ? 5.547 -11.273 -0.234 1 96.44 74 LEU A C 1
ATOM 548 O O . LEU A 1 74 ? 6.035 -11.594 -1.318 1 96.44 74 LEU A O 1
ATOM 552 N N . GLY A 1 75 ? 5.891 -11.727 0.936 1 91.31 75 GLY A N 1
ATOM 553 C CA . GLY A 1 75 ? 6.801 -12.859 1.008 1 91.31 75 GLY A CA 1
ATOM 554 C C . GLY A 1 75 ? 6.105 -14.195 0.822 1 91.31 75 GLY A C 1
ATOM 555 O O . GLY A 1 75 ? 5.156 -14.516 1.541 1 91.31 75 GLY A O 1
ATOM 556 N N . GLY A 1 76 ? 6.59 -14.953 -0.134 1 74.75 76 GLY A N 1
ATOM 557 C CA . GLY A 1 76 ? 5.957 -16.219 -0.435 1 74.75 76 GLY A CA 1
ATOM 558 C C . GLY A 1 76 ? 6.582 -17.391 0.304 1 74.75 76 GLY A C 1
ATOM 559 O O . GLY A 1 76 ? 6.328 -18.547 -0.029 1 74.75 76 GLY A O 1
ATOM 560 N N . GLU A 1 77 ? 7.375 -17.141 1.227 1 74.31 77 GLU A N 1
ATOM 561 C CA . GLU A 1 77 ? 8.086 -18.234 1.87 1 74.31 77 GLU A CA 1
ATOM 562 C C . GLU A 1 77 ? 7.16 -19.031 2.781 1 74.31 77 GLU A C 1
ATOM 564 O O . GLU A 1 77 ? 6.16 -18.516 3.273 1 74.31 77 GLU A O 1
ATOM 569 N N . PRO A 1 78 ? 7.617 -20.281 2.984 1 69.62 78 PRO A N 1
ATOM 570 C CA . PRO A 1 78 ? 8.758 -21.031 2.445 1 69.62 78 PRO A CA 1
ATOM 571 C C . PRO A 1 78 ? 8.445 -21.688 1.095 1 69.62 78 PRO A C 1
ATOM 573 O O . PRO A 1 78 ? 9.367 -22.062 0.366 1 69.62 78 PRO A O 1
ATOM 576 N N . ASP A 1 79 ? 7.254 -21.812 0.675 1 82.31 79 ASP A N 1
ATOM 577 C CA . ASP A 1 79 ? 6.828 -22.484 -0.543 1 82.31 79 ASP A CA 1
ATOM 578 C C . ASP A 1 79 ? 6.293 -21.5 -1.572 1 82.31 79 ASP A C 1
ATOM 580 O O . ASP A 1 79 ? 5.176 -21.641 -2.066 1 82.31 79 ASP A O 1
ATOM 584 N N . TRP A 1 80 ? 7.227 -20.641 -2.107 1 85.38 80 TRP A N 1
ATOM 585 C CA . TRP A 1 80 ? 6.789 -19.469 -2.861 1 85.38 80 TRP A CA 1
ATOM 586 C C . TRP A 1 80 ? 6.188 -19.875 -4.203 1 85.38 80 TRP A C 1
ATOM 588 O O . TRP A 1 80 ? 5.219 -19.281 -4.668 1 85.38 80 TRP A O 1
ATOM 598 N N . ALA A 1 81 ? 6.637 -20.938 -4.797 1 86.81 81 ALA A N 1
ATOM 599 C CA . ALA A 1 81 ? 6.09 -21.375 -6.074 1 86.81 81 ALA A CA 1
ATOM 600 C C . ALA A 1 81 ? 4.672 -21.922 -5.902 1 86.81 81 ALA A C 1
ATOM 602 O O . ALA A 1 81 ? 3.785 -21.609 -6.707 1 86.81 81 ALA A O 1
ATOM 603 N N . GLU A 1 82 ? 4.52 -22.672 -4.871 1 91.25 82 GLU A N 1
ATOM 604 C CA . GLU A 1 82 ? 3.191 -23.219 -4.578 1 91.25 82 GLU A CA 1
ATOM 605 C C . GLU A 1 82 ? 2.217 -22.094 -4.211 1 91.25 82 GLU A C 1
ATOM 607 O O . GLU A 1 82 ? 1.04 -22.156 -4.574 1 91.25 82 GLU A O 1
ATOM 612 N N . GLN A 1 83 ? 2.713 -21.172 -3.488 1 93.44 83 GLN A N 1
ATOM 613 C CA . GLN A 1 83 ? 1.867 -20.047 -3.119 1 93.44 83 GLN A CA 1
ATOM 614 C C . GLN A 1 83 ? 1.435 -19.25 -4.352 1 93.44 83 GLN A C 1
ATOM 616 O O . GLN A 1 83 ? 0.282 -18.828 -4.449 1 93.44 83 GLN A O 1
ATOM 621 N N . ALA A 1 84 ? 2.328 -19.062 -5.258 1 94.88 84 ALA A N 1
ATOM 622 C CA . ALA A 1 84 ? 1.979 -18.359 -6.488 1 94.88 84 ALA A CA 1
ATOM 623 C C . ALA A 1 84 ? 0.878 -19.094 -7.25 1 94.88 84 ALA A C 1
ATOM 625 O O . ALA A 1 84 ? -0.064 -18.469 -7.742 1 94.88 84 ALA A O 1
ATOM 626 N N . ASP A 1 85 ? 1.024 -20.391 -7.312 1 96 85 ASP A N 1
ATOM 627 C CA . ASP A 1 85 ? 0.008 -21.188 -7.984 1 96 85 ASP A CA 1
ATOM 628 C C . ASP A 1 85 ? -1.339 -21.078 -7.273 1 96 85 ASP A C 1
ATOM 630 O O . ASP A 1 85 ? -2.383 -20.969 -7.922 1 96 85 ASP A O 1
ATOM 634 N N . ARG A 1 86 ? -1.278 -21.172 -6.02 1 96.25 86 ARG A N 1
ATOM 635 C CA . ARG A 1 86 ? -2.488 -21.047 -5.211 1 96.25 86 ARG A CA 1
ATOM 636 C C . ARG A 1 86 ? -3.172 -19.703 -5.457 1 96.25 86 ARG A C 1
ATOM 638 O O . ARG A 1 86 ? -4.395 -19.641 -5.609 1 96.25 86 ARG A O 1
ATOM 645 N N . ILE A 1 87 ? -2.404 -18.672 -5.496 1 96.88 87 ILE A N 1
ATOM 646 C CA . ILE A 1 87 ? -2.926 -17.312 -5.676 1 96.88 87 ILE A CA 1
ATOM 647 C C . ILE A 1 87 ? -3.572 -17.188 -7.055 1 96.88 87 ILE A C 1
ATOM 649 O O . ILE A 1 87 ? -4.633 -16.578 -7.195 1 96.88 87 ILE A O 1
ATOM 653 N N . GLU A 1 88 ? -2.967 -17.734 -8.016 1 97.94 88 GLU A N 1
ATOM 654 C CA . GLU A 1 88 ? -3.572 -17.766 -9.344 1 97.94 88 GLU A CA 1
ATOM 655 C C . GLU A 1 88 ? -4.906 -18.5 -9.328 1 97.94 88 GLU A C 1
ATOM 657 O O . GLU A 1 88 ? -5.883 -18.047 -9.93 1 97.94 88 GLU A O 1
ATOM 662 N N . ALA A 1 89 ? -4.961 -19.562 -8.641 1 98 89 ALA A N 1
ATOM 663 C CA . ALA A 1 89 ? -6.176 -20.375 -8.547 1 98 89 ALA A CA 1
ATOM 664 C C . ALA A 1 89 ? -7.277 -19.625 -7.805 1 98 89 ALA A C 1
ATOM 666 O O . ALA A 1 89 ? -8.461 -19.891 -8 1 98 89 ALA A O 1
ATOM 667 N N . LEU A 1 90 ? -6.91 -18.703 -6.957 1 97.94 90 LEU A N 1
ATOM 668 C CA . LEU A 1 90 ? -7.863 -17.891 -6.203 1 97.94 90 LEU A CA 1
ATOM 669 C C . LEU A 1 90 ? -8.516 -16.844 -7.102 1 97.94 90 LEU A C 1
ATOM 671 O O . LEU A 1 90 ? -9.516 -16.234 -6.719 1 97.94 90 LEU A O 1
ATOM 675 N N . GLY A 1 91 ? -7.875 -16.578 -8.289 1 98 91 GLY A N 1
ATOM 676 C CA . GLY A 1 91 ? -8.5 -15.648 -9.211 1 98 91 GLY A CA 1
ATOM 677 C C . GLY A 1 91 ? -7.586 -14.516 -9.641 1 98 91 GLY A C 1
ATOM 678 O O . GLY A 1 91 ? -7.961 -13.68 -10.461 1 98 91 GLY A O 1
ATOM 679 N N . ALA A 1 92 ? -6.406 -14.453 -9.102 1 98.62 92 ALA A N 1
ATOM 680 C CA . ALA A 1 92 ? -5.445 -13.445 -9.555 1 98.62 92 ALA A CA 1
ATOM 681 C C . ALA A 1 92 ? -4.961 -13.758 -10.969 1 98.62 92 ALA A C 1
ATOM 683 O O . ALA A 1 92 ? -4.801 -14.922 -11.336 1 98.62 92 ALA A O 1
ATOM 684 N N . GLU A 1 93 ? -4.762 -12.734 -11.742 1 98.62 93 GLU A N 1
ATOM 685 C CA . GLU A 1 93 ? -4.102 -12.898 -13.031 1 98.62 93 GLU A CA 1
ATOM 686 C C . GLU A 1 93 ? -2.584 -12.906 -12.883 1 98.62 93 GLU A C 1
ATOM 688 O O . GLU A 1 93 ? -2.002 -11.93 -12.406 1 98.62 93 GLU A O 1
ATOM 693 N N . ARG A 1 94 ? -1.953 -13.961 -13.219 1 98.44 94 ARG A N 1
ATOM 694 C CA . ARG A 1 94 ? -0.498 -14.062 -13.227 1 98.44 94 ARG A CA 1
ATOM 695 C C . ARG A 1 94 ? 0.093 -13.375 -14.453 1 98.44 94 ARG A C 1
ATOM 697 O O . ARG A 1 94 ? -0.115 -13.82 -15.586 1 98.44 94 ARG A O 1
ATOM 704 N N . ILE A 1 95 ? 0.848 -12.391 -14.305 1 98.38 95 ILE A N 1
ATOM 705 C CA . ILE A 1 95 ? 1.308 -11.523 -15.391 1 98.38 95 ILE A CA 1
ATOM 706 C C . ILE A 1 95 ? 2.691 -11.977 -15.852 1 98.38 95 ILE A C 1
ATOM 708 O O . ILE A 1 95 ? 2.957 -12.039 -17.062 1 98.38 95 ILE A O 1
ATOM 712 N N . SER A 1 96 ? 3.582 -12.281 -14.906 1 97.5 96 SER A N 1
ATOM 713 C CA . SER A 1 96 ? 4.938 -12.664 -15.297 1 97.5 96 SER A CA 1
ATOM 714 C C . SER A 1 96 ? 5.68 -13.328 -14.141 1 97.5 96 SER A C 1
ATOM 716 O O . SER A 1 96 ? 5.422 -13.016 -12.977 1 97.5 96 SER A O 1
ATOM 718 N N . ASP A 1 97 ? 6.555 -14.219 -14.453 1 96.25 97 ASP A N 1
ATOM 719 C CA . ASP A 1 97 ? 7.582 -14.766 -13.578 1 96.25 97 ASP A CA 1
ATOM 720 C C . ASP A 1 97 ? 8.938 -14.109 -13.836 1 96.25 97 ASP A C 1
ATOM 722 O O . ASP A 1 97 ? 9.367 -14.016 -14.992 1 96.25 97 ASP A O 1
ATOM 726 N N . ASN A 1 98 ? 9.562 -13.695 -12.758 1 96 98 ASN A N 1
ATOM 727 C CA . ASN A 1 98 ? 10.773 -12.898 -12.945 1 96 98 ASN A CA 1
ATOM 728 C C . ASN A 1 98 ? 11.938 -13.438 -12.133 1 96 98 ASN A C 1
ATOM 730 O O . ASN A 1 98 ? 11.734 -14.039 -11.07 1 96 98 ASN A O 1
ATOM 734 N N . ASP A 1 99 ? 13.133 -13.289 -12.688 1 93.62 99 ASP A N 1
ATOM 735 C CA . ASP A 1 99 ? 14.406 -13.641 -12.062 1 93.62 99 ASP A CA 1
ATOM 736 C C . ASP A 1 99 ? 15.492 -12.633 -12.43 1 93.62 99 ASP A C 1
ATOM 738 O O . ASP A 1 99 ? 15.922 -12.562 -13.586 1 93.62 99 ASP A O 1
ATOM 742 N N . LEU A 1 100 ? 15.875 -11.852 -11.453 1 90.31 100 LEU A N 1
ATOM 743 C CA . LEU A 1 100 ? 16.953 -10.883 -11.656 1 90.31 100 LEU A CA 1
ATOM 744 C C . LEU A 1 100 ? 18 -11 -10.562 1 90.31 100 LEU A C 1
ATOM 746 O O . LEU A 1 100 ? 17.734 -10.688 -9.398 1 90.31 100 LEU A O 1
ATOM 750 N N . ASP A 1 101 ? 19.188 -11.453 -10.914 1 89.75 101 ASP A N 1
ATOM 751 C CA . ASP A 1 101 ? 20.328 -11.578 -10.016 1 89.75 101 ASP A CA 1
ATOM 752 C C . ASP A 1 101 ? 19.969 -12.43 -8.797 1 89.75 101 ASP A C 1
ATOM 754 O O . ASP A 1 101 ? 20.312 -12.078 -7.668 1 89.75 101 ASP A O 1
ATOM 758 N N . GLY A 1 102 ? 19.109 -13.438 -8.945 1 89.38 102 GLY A N 1
ATOM 759 C CA . GLY A 1 102 ? 18.781 -14.367 -7.883 1 89.38 102 GLY A CA 1
ATOM 760 C C . GLY A 1 102 ? 17.5 -13.992 -7.141 1 89.38 102 GLY A C 1
ATOM 761 O O . GLY A 1 102 ? 16.984 -14.789 -6.359 1 89.38 102 GLY A O 1
ATOM 762 N N . VAL A 1 103 ? 17.109 -12.797 -7.348 1 90.56 103 VAL A N 1
ATOM 763 C CA . VAL A 1 103 ? 15.82 -12.391 -6.781 1 90.56 103 VAL A CA 1
ATOM 764 C C . VAL A 1 103 ? 14.688 -12.836 -7.699 1 90.56 103 VAL A C 1
ATOM 766 O O . VAL A 1 103 ? 14.641 -12.461 -8.875 1 90.56 103 VAL A O 1
ATOM 769 N N . ARG A 1 104 ? 13.781 -13.594 -7.18 1 93.75 104 ARG A N 1
ATOM 770 C CA . ARG A 1 104 ? 12.68 -14.133 -7.973 1 93.75 104 ARG A CA 1
ATOM 771 C C . ARG A 1 104 ? 11.336 -13.672 -7.426 1 93.75 104 ARG A C 1
ATOM 773 O O . ARG A 1 104 ? 11.141 -13.602 -6.211 1 93.75 104 ARG A O 1
ATOM 780 N N . TRP A 1 105 ? 10.484 -13.32 -8.352 1 96 105 TRP A N 1
ATOM 781 C CA . TRP A 1 105 ? 9.148 -12.898 -7.941 1 96 105 TRP A CA 1
ATOM 782 C C . TRP A 1 105 ? 8.133 -13.117 -9.062 1 96 105 TRP A C 1
ATOM 784 O O . TRP A 1 105 ? 8.516 -13.344 -10.211 1 96 105 TRP A O 1
ATOM 794 N N . VAL A 1 106 ? 6.918 -13.156 -8.734 1 97.31 106 VAL A N 1
ATOM 795 C CA . VAL A 1 106 ? 5.797 -13.219 -9.664 1 97.31 106 VAL A CA 1
ATOM 796 C C . VAL A 1 106 ? 4.969 -11.938 -9.57 1 97.31 106 VAL A C 1
ATOM 798 O O . VAL A 1 106 ? 4.707 -11.438 -8.477 1 97.31 106 VAL A O 1
ATOM 801 N N . VAL A 1 107 ? 4.59 -11.391 -10.719 1 98.06 107 VAL A N 1
ATOM 802 C CA . VAL A 1 107 ? 3.701 -10.234 -10.781 1 98.06 107 VAL A CA 1
ATOM 803 C C . VAL A 1 107 ? 2.262 -10.703 -11 1 98.06 107 VAL A C 1
ATOM 805 O O . VAL A 1 107 ? 1.991 -11.516 -11.883 1 98.06 107 VAL A O 1
ATOM 808 N N . PHE A 1 108 ? 1.366 -10.148 -10.195 1 98.56 108 PHE A N 1
ATOM 809 C CA . PHE A 1 108 ? -0.046 -10.492 -10.297 1 98.56 108 PHE A CA 1
ATOM 810 C C . PHE A 1 108 ? -0.904 -9.242 -10.43 1 98.56 108 PHE A C 1
ATOM 812 O O . PHE A 1 108 ? -0.484 -8.148 -10.039 1 98.56 108 PHE A O 1
ATOM 819 N N . HIS A 1 109 ? -2.055 -9.422 -11.016 1 98.69 109 HIS A N 1
ATOM 820 C CA . HIS A 1 109 ? -3.188 -8.523 -10.805 1 98.69 109 HIS A CA 1
ATOM 821 C C . HIS A 1 109 ? -4.227 -9.164 -9.891 1 98.69 109 HIS A C 1
ATOM 823 O O . HIS A 1 109 ? -4.613 -10.32 -10.094 1 98.69 109 HIS A O 1
ATOM 829 N N . ASP A 1 110 ? -4.676 -8.422 -8.906 1 98.62 110 ASP A N 1
ATOM 830 C CA . ASP A 1 110 ? -5.82 -8.922 -8.148 1 98.62 110 ASP A CA 1
ATOM 831 C C . ASP A 1 110 ? -7.109 -8.797 -8.953 1 98.62 110 ASP A C 1
ATOM 833 O O . ASP A 1 110 ? -7.094 -8.305 -10.086 1 98.62 110 ASP A O 1
ATOM 837 N N . PRO A 1 111 ? -8.273 -9.203 -8.508 1 98.25 111 PRO A N 1
ATOM 838 C CA . PRO A 1 111 ? -9.492 -9.281 -9.312 1 98.25 111 PRO A CA 1
ATOM 839 C C . PRO A 1 111 ? -9.945 -7.922 -9.844 1 98.25 111 PRO A C 1
ATOM 841 O O . PRO A 1 111 ? -10.75 -7.852 -10.773 1 98.25 111 PRO A O 1
ATOM 844 N N . GLU A 1 112 ? -9.469 -6.863 -9.281 1 98.06 112 GLU A N 1
ATOM 845 C CA . GLU A 1 112 ? -9.875 -5.551 -9.773 1 98.06 112 GLU A CA 1
ATOM 846 C C . GLU A 1 112 ? -8.719 -4.852 -10.484 1 98.06 112 GLU A C 1
ATOM 848 O O . GLU A 1 112 ? -8.781 -3.65 -10.758 1 98.06 112 GLU A O 1
ATOM 853 N N . GLY A 1 113 ? -7.637 -5.531 -10.641 1 97.69 113 GLY A N 1
ATOM 854 C CA . GLY A 1 113 ? -6.594 -5.039 -11.523 1 97.69 113 GLY A CA 1
ATOM 855 C C . GLY A 1 113 ? -5.438 -4.391 -10.781 1 97.69 113 GLY A C 1
ATOM 856 O O . GLY A 1 113 ? -4.551 -3.803 -11.398 1 97.69 113 GLY A O 1
ATOM 857 N N . ASN A 1 114 ? -5.43 -4.406 -9.484 1 98.25 114 ASN A N 1
ATOM 858 C CA . ASN A 1 114 ? -4.277 -3.904 -8.742 1 98.25 114 ASN A CA 1
ATOM 859 C C . ASN A 1 114 ? -3.07 -4.824 -8.891 1 98.25 114 ASN A C 1
ATOM 861 O O . ASN A 1 114 ? -3.168 -6.027 -8.641 1 98.25 114 ASN A O 1
ATOM 865 N N . THR A 1 115 ? -1.968 -4.238 -9.258 1 98.38 115 THR A N 1
ATOM 866 C CA . THR A 1 115 ? -0.732 -5.008 -9.352 1 98.38 115 THR A CA 1
ATOM 867 C C . THR A 1 115 ? -0.151 -5.266 -7.965 1 98.38 115 THR A C 1
ATOM 869 O O . THR A 1 115 ? -0.13 -4.367 -7.121 1 98.38 115 THR A O 1
ATOM 872 N N . PHE A 1 116 ? 0.269 -6.496 -7.703 1 98.44 116 PHE A N 1
ATOM 873 C CA . PHE A 1 116 ? 1.026 -6.883 -6.52 1 98.44 116 PHE A CA 1
ATOM 874 C C . PHE A 1 116 ? 2.018 -7.992 -6.852 1 98.44 116 PHE A C 1
ATOM 876 O O . PHE A 1 116 ? 1.995 -8.547 -7.953 1 98.44 116 PHE A O 1
ATOM 883 N N . ARG A 1 117 ? 2.955 -8.242 -5.902 1 97.75 117 ARG A N 1
ATOM 884 C CA . ARG A 1 117 ? 3.986 -9.227 -6.215 1 97.75 117 ARG A CA 1
ATOM 885 C C . ARG A 1 117 ? 4.207 -10.18 -5.047 1 97.75 117 ARG A C 1
ATOM 887 O O . ARG A 1 117 ? 3.988 -9.812 -3.891 1 97.75 117 ARG A O 1
ATOM 894 N N . ILE A 1 118 ? 4.676 -11.328 -5.441 1 96.56 118 ILE A N 1
ATOM 895 C CA . ILE A 1 118 ? 5.117 -12.328 -4.477 1 96.56 118 ILE A CA 1
ATOM 896 C C . ILE A 1 118 ? 6.59 -12.656 -4.707 1 96.56 118 ILE A C 1
ATOM 898 O O . ILE A 1 118 ? 6.992 -12.977 -5.828 1 96.56 118 ILE A O 1
ATOM 902 N N . PHE A 1 119 ? 7.316 -12.633 -3.662 1 94.94 119 PHE A N 1
ATOM 903 C CA . PHE A 1 119 ? 8.758 -12.812 -3.793 1 94.94 119 PHE A CA 1
ATOM 904 C C . PHE A 1 119 ? 9.195 -14.148 -3.205 1 94.94 119 PHE A C 1
ATOM 906 O O . PHE A 1 119 ? 8.664 -14.586 -2.182 1 94.94 119 PHE A O 1
ATOM 913 N N . ALA A 1 120 ? 10.156 -14.695 -3.816 1 91.94 120 ALA A N 1
ATOM 914 C CA . ALA A 1 120 ? 10.883 -15.828 -3.254 1 91.94 120 ALA A CA 1
ATOM 915 C C . ALA A 1 120 ? 11.812 -15.383 -2.135 1 91.94 120 ALA A C 1
ATOM 917 O O . ALA A 1 120 ? 12.117 -14.195 -2.004 1 91.94 120 ALA A O 1
ATOM 918 N N . PRO A 1 121 ? 12.094 -16.344 -1.293 1 84.31 121 PRO A N 1
ATOM 919 C CA . PRO A 1 121 ? 13.078 -15.984 -0.272 1 84.31 121 PRO A CA 1
ATOM 920 C C . PRO A 1 121 ? 14.367 -15.422 -0.869 1 84.31 121 PRO A C 1
ATOM 922 O O . PRO A 1 121 ? 14.797 -15.852 -1.946 1 84.31 121 PRO A O 1
ATOM 925 N N . ARG A 1 122 ? 14.906 -14.367 -0.209 1 74.81 122 ARG A N 1
ATOM 926 C CA . ARG A 1 122 ? 16.172 -13.805 -0.678 1 74.81 122 ARG A CA 1
ATOM 927 C C . ARG A 1 122 ? 17.297 -14.828 -0.61 1 74.81 122 ARG A C 1
ATOM 929 O O . ARG A 1 122 ? 17.344 -15.641 0.315 1 74.81 122 ARG A O 1
ATOM 936 N N . PRO A 1 123 ? 17.953 -14.773 -1.677 1 66.75 123 PRO A N 1
ATOM 937 C CA . PRO A 1 123 ? 19.078 -15.711 -1.652 1 66.75 123 PRO A CA 1
ATOM 938 C C . PRO A 1 123 ? 20.016 -15.477 -0.473 1 66.75 123 PRO A C 1
ATOM 940 O O . PRO A 1 123 ? 20.219 -14.328 -0.067 1 66.75 123 PRO A O 1
ATOM 943 N N . VAL A 1 124 ? 20.25 -16.547 0.378 1 57.75 124 VAL A N 1
ATOM 944 C CA . VAL A 1 124 ? 21.25 -16.469 1.438 1 57.75 124 VAL A CA 1
ATOM 945 C C . VAL A 1 124 ? 22.641 -16.359 0.827 1 57.75 124 VAL A C 1
ATOM 947 O O . VAL A 1 124 ? 22.875 -16.859 -0.281 1 57.75 124 VAL A O 1
ATOM 950 N N . MET B 1 1 ? 3.902 -18.391 19.391 1 28.56 1 MET B N 1
ATOM 951 C CA . MET B 1 1 ? 4.59 -18.141 18.125 1 28.56 1 MET B CA 1
ATOM 952 C C . MET B 1 1 ? 3.783 -17.203 17.25 1 28.56 1 MET B C 1
ATOM 954 O O . MET B 1 1 ? 2.553 -17.172 17.312 1 28.56 1 MET B O 1
ATOM 958 N N . ALA B 1 2 ? 4.074 -15.984 17.047 1 36.59 2 ALA B N 1
ATOM 959 C CA . ALA B 1 2 ? 3.25 -15.203 16.125 1 36.59 2 ALA B CA 1
ATOM 960 C C . ALA B 1 2 ? 2.594 -16.109 15.086 1 36.59 2 ALA B C 1
ATOM 962 O O . ALA B 1 2 ? 3.273 -16.891 14.414 1 36.59 2 ALA B O 1
ATOM 963 N N . ASP B 1 3 ? 1.651 -16.75 15.219 1 38.44 3 ASP B N 1
ATOM 964 C CA . ASP B 1 3 ? 0.958 -17.609 14.266 1 38.44 3 ASP B CA 1
ATOM 965 C C . ASP B 1 3 ? 1.089 -17.062 12.844 1 38.44 3 ASP B C 1
ATOM 967 O O . ASP B 1 3 ? 0.355 -16.156 12.453 1 38.44 3 ASP B O 1
ATOM 971 N N . SER B 1 4 ? 2.365 -16.875 12.398 1 50.16 4 SER B N 1
ATOM 972 C CA . SER B 1 4 ? 3.053 -16.375 11.219 1 50.16 4 SER B CA 1
ATOM 973 C C . SER B 1 4 ? 2.527 -17.016 9.945 1 50.16 4 SER B C 1
ATOM 975 O O . SER B 1 4 ? 3.291 -17.266 9.008 1 50.16 4 SER B O 1
ATOM 977 N N . SER B 1 5 ? 1.426 -17.75 10.055 1 59.31 5 SER B N 1
ATOM 978 C CA . SER B 1 5 ? 1.042 -18.75 9.078 1 59.31 5 SER B CA 1
ATOM 979 C C . SER B 1 5 ? 0.59 -18.125 7.77 1 59.31 5 SER B C 1
ATOM 981 O O . SER B 1 5 ? 0.636 -18.766 6.715 1 59.31 5 SER B O 1
ATOM 983 N N . GLY B 1 6 ? 0.369 -16.828 7.742 1 81.88 6 GLY B N 1
ATOM 984 C CA . GLY B 1 6 ? -0.096 -16.328 6.457 1 81.88 6 GLY B CA 1
ATOM 985 C C . GLY B 1 6 ? 0.937 -15.492 5.734 1 81.88 6 GLY B C 1
ATOM 986 O O . GLY B 1 6 ? 2.039 -15.281 6.242 1 81.88 6 GLY B O 1
ATOM 987 N N . MET B 1 7 ? 0.759 -15.305 4.535 1 89.81 7 MET B N 1
ATOM 988 C CA . MET B 1 7 ? 1.638 -14.453 3.746 1 89.81 7 MET B CA 1
ATOM 989 C C . MET B 1 7 ? 1.651 -13.031 4.297 1 89.81 7 MET B C 1
ATOM 991 O O . MET B 1 7 ? 0.611 -12.508 4.699 1 89.81 7 MET B O 1
ATOM 995 N N . GLN B 1 8 ? 2.812 -12.453 4.391 1 91.56 8 GLN B N 1
ATOM 996 C CA . GLN B 1 8 ? 2.965 -11.133 4.984 1 91.56 8 GLN B CA 1
ATOM 997 C C . GLN B 1 8 ? 3.445 -10.117 3.951 1 91.56 8 GLN B C 1
ATOM 999 O O . GLN B 1 8 ? 4.172 -10.469 3.02 1 91.56 8 GLN B O 1
ATOM 1004 N N . VAL B 1 9 ? 3.037 -8.891 4.184 1 95.56 9 VAL B N 1
ATOM 1005 C CA . VAL B 1 9 ? 3.58 -7.789 3.395 1 95.56 9 VAL B CA 1
ATOM 1006 C C . VAL B 1 9 ? 4.988 -7.449 3.885 1 95.56 9 VAL B C 1
ATOM 1008 O O . VAL B 1 9 ? 5.176 -7.094 5.051 1 95.56 9 VAL B O 1
ATOM 1011 N N . GLY B 1 10 ? 5.914 -7.516 2.971 1 94.88 10 GLY B N 1
ATOM 1012 C CA . GLY B 1 10 ? 7.293 -7.242 3.344 1 94.88 10 GLY B CA 1
ATOM 1013 C C . GLY B 1 10 ? 7.809 -5.926 2.799 1 94.88 10 GLY B C 1
ATOM 1014 O O . GLY B 1 10 ? 8.836 -5.418 3.256 1 94.88 10 GLY B O 1
ATOM 1015 N N . MET B 1 11 ? 7.086 -5.434 1.817 1 96.88 11 MET B N 1
ATOM 1016 C CA . MET B 1 11 ? 7.57 -4.219 1.17 1 96.88 11 MET B CA 1
ATOM 1017 C C . MET B 1 11 ? 6.414 -3.391 0.624 1 96.88 11 MET B C 1
ATOM 1019 O O . MET B 1 11 ? 5.453 -3.939 0.083 1 96.88 11 MET B O 1
ATOM 1023 N N . PHE B 1 12 ? 6.492 -2.105 0.813 1 98.38 12 PHE B N 1
ATOM 1024 C CA . PHE B 1 12 ? 5.746 -1.12 0.039 1 98.38 12 PHE B CA 1
ATOM 1025 C C . PHE B 1 12 ? 6.559 -0.641 -1.156 1 98.38 12 PHE B C 1
ATOM 1027 O O . PHE B 1 12 ? 7.559 0.063 -0.991 1 98.38 12 PHE B O 1
ATOM 1034 N N . SER B 1 13 ? 6.102 -0.967 -2.35 1 98.25 13 SER B N 1
ATOM 1035 C CA . SER B 1 13 ? 6.871 -0.612 -3.539 1 98.25 13 SER B CA 1
ATOM 1036 C C . SER B 1 13 ? 6.211 0.53 -4.305 1 98.25 13 SER B C 1
ATOM 1038 O O . SER B 1 13 ? 5.047 0.428 -4.699 1 98.25 13 SER B O 1
ATOM 1040 N N . PHE B 1 14 ? 6.949 1.574 -4.539 1 98.69 14 PHE B N 1
ATOM 1041 C CA . PHE B 1 14 ? 6.477 2.729 -5.297 1 98.69 14 PHE B CA 1
ATOM 1042 C C . PHE B 1 14 ? 7.172 2.809 -6.648 1 98.69 14 PHE B C 1
ATOM 1044 O O . PHE B 1 14 ? 8.398 2.906 -6.715 1 98.69 14 PHE B O 1
ATOM 1051 N N . ASP B 1 15 ? 6.43 2.764 -7.715 1 98.38 15 ASP B N 1
ATOM 1052 C CA . ASP B 1 15 ? 6.926 3.285 -8.984 1 98.38 15 ASP B CA 1
ATOM 1053 C C . ASP B 1 15 ? 6.895 4.812 -9 1 98.38 15 ASP B C 1
ATOM 1055 O O . ASP B 1 15 ? 5.852 5.422 -8.742 1 98.38 15 ASP B O 1
ATOM 1059 N N . CYS B 1 16 ? 7.992 5.441 -9.32 1 98.44 16 CYS B N 1
ATOM 1060 C CA . CYS B 1 16 ? 8.055 6.895 -9.18 1 98.44 16 CYS B CA 1
ATOM 1061 C C . CYS B 1 16 ? 9.031 7.492 -10.195 1 98.44 16 CYS B C 1
ATOM 1063 O O . CYS B 1 16 ? 9.734 6.762 -10.891 1 98.44 16 CYS B O 1
ATOM 1065 N N . ARG B 1 17 ? 9.023 8.789 -10.336 1 98.19 17 ARG B N 1
ATOM 1066 C CA . ARG B 1 17 ? 9.883 9.492 -11.273 1 98.19 17 ARG B CA 1
ATOM 1067 C C . ARG B 1 17 ? 11.273 9.719 -10.68 1 98.19 17 ARG B C 1
ATOM 1069 O O . ARG B 1 17 ? 12.281 9.609 -11.383 1 98.19 17 ARG B O 1
ATOM 1076 N N . ASP B 1 18 ? 11.367 10.102 -9.461 1 98.62 18 ASP B N 1
ATOM 1077 C CA . ASP B 1 18 ? 12.609 10.375 -8.742 1 98.62 18 ASP B CA 1
ATOM 1078 C C . ASP B 1 18 ? 12.633 9.648 -7.398 1 98.62 18 ASP B C 1
ATOM 1080 O O . ASP B 1 18 ? 12.141 10.172 -6.398 1 98.62 18 ASP B O 1
ATOM 1084 N N . ALA B 1 19 ? 13.281 8.492 -7.363 1 98.81 19 ALA B N 1
ATOM 1085 C CA . ALA B 1 19 ? 13.25 7.594 -6.215 1 98.81 19 ALA B CA 1
ATOM 1086 C C . ALA B 1 19 ? 13.883 8.242 -4.988 1 98.81 19 ALA B C 1
ATOM 1088 O O . ALA B 1 19 ? 13.328 8.188 -3.889 1 98.81 19 ALA B O 1
ATOM 1089 N N . ALA B 1 20 ? 14.961 8.836 -5.188 1 98.81 20 ALA B N 1
ATOM 1090 C CA . ALA B 1 20 ? 15.656 9.461 -4.062 1 98.81 20 ALA B CA 1
ATOM 1091 C C . ALA B 1 20 ? 14.805 10.562 -3.436 1 98.81 20 ALA B C 1
ATOM 1093 O O . ALA B 1 20 ? 14.664 10.625 -2.211 1 98.81 20 ALA B O 1
ATOM 1094 N N . ALA B 1 21 ? 14.203 11.414 -4.246 1 98.75 21 ALA B N 1
ATOM 1095 C CA . ALA B 1 21 ? 13.398 12.531 -3.756 1 98.75 21 ALA B CA 1
ATOM 1096 C C . ALA B 1 21 ? 12.148 12.039 -3.031 1 98.75 21 ALA B C 1
ATOM 1098 O O . ALA B 1 21 ? 11.805 12.547 -1.962 1 98.75 21 ALA B O 1
ATOM 1099 N N . LEU B 1 22 ? 11.508 11.078 -3.617 1 98.81 22 LEU B N 1
ATOM 1100 C CA . LEU B 1 22 ? 10.297 10.57 -2.99 1 98.81 22 LEU B CA 1
ATOM 1101 C C . LEU B 1 22 ? 10.625 9.836 -1.696 1 98.81 22 LEU B C 1
ATOM 1103 O O . LEU B 1 22 ? 9.883 9.938 -0.714 1 98.81 22 LEU B O 1
ATOM 1107 N N . ALA B 1 23 ? 11.711 9.078 -1.668 1 98.81 23 ALA B N 1
ATOM 1108 C CA . ALA B 1 23 ? 12.148 8.398 -0.453 1 98.81 23 ALA B CA 1
ATOM 1109 C C . ALA B 1 23 ? 12.461 9.406 0.655 1 98.81 23 ALA B C 1
ATOM 1111 O O . ALA B 1 23 ? 12.148 9.164 1.823 1 98.81 23 ALA B O 1
ATOM 1112 N N . GLU B 1 24 ? 13.055 10.484 0.306 1 98.75 24 GLU B N 1
ATOM 1113 C CA . GLU B 1 24 ? 13.375 11.516 1.289 1 98.75 24 GLU B CA 1
ATOM 1114 C C . GLU B 1 24 ? 12.109 12.094 1.92 1 98.75 24 GLU B C 1
ATOM 1116 O O . GLU B 1 24 ? 12.047 12.289 3.135 1 98.75 24 GLU B O 1
ATOM 1121 N N . PHE B 1 25 ? 11.148 12.352 1.122 1 98.81 25 PHE B N 1
ATOM 1122 C CA . PHE B 1 25 ? 9.867 12.828 1.633 1 98.81 25 PHE B CA 1
ATOM 1123 C C . PHE B 1 25 ? 9.281 11.836 2.629 1 98.81 25 PHE B C 1
ATOM 1125 O O . PHE B 1 25 ? 8.945 12.203 3.756 1 98.81 25 PHE B O 1
ATOM 1132 N N . TRP B 1 26 ? 9.141 10.609 2.217 1 98.5 26 TRP B N 1
ATOM 1133 C CA . TRP B 1 26 ? 8.492 9.609 3.061 1 98.5 26 TRP B CA 1
ATOM 1134 C C . TRP B 1 26 ? 9.336 9.312 4.297 1 98.5 26 TRP B C 1
ATOM 1136 O O . TRP B 1 26 ? 8.797 9.047 5.375 1 98.5 26 TRP B O 1
ATOM 1146 N N . ALA B 1 27 ? 10.672 9.312 4.148 1 98.06 27 ALA B N 1
ATOM 1147 C CA . ALA B 1 27 ? 11.523 9.164 5.32 1 98.06 27 ALA B CA 1
ATOM 1148 C C . ALA B 1 27 ? 11.242 10.25 6.352 1 98.06 27 ALA B C 1
ATOM 1150 O O . ALA B 1 27 ? 11.172 9.977 7.551 1 98.06 27 ALA B O 1
ATOM 1151 N N . ALA B 1 28 ? 11.07 11.469 5.875 1 97.19 28 ALA B N 1
ATOM 1152 C CA . ALA B 1 28 ? 10.758 12.586 6.766 1 97.19 28 ALA B CA 1
ATOM 1153 C C . ALA B 1 28 ? 9.383 12.398 7.41 1 97.19 28 ALA B C 1
ATOM 1155 O O . ALA B 1 28 ? 9.219 12.633 8.609 1 97.19 28 ALA B O 1
ATOM 1156 N N . VAL B 1 29 ? 8.383 12.008 6.609 1 96.75 29 VAL B N 1
ATOM 1157 C CA . VAL B 1 29 ? 7.055 11.742 7.148 1 96.75 29 VAL B CA 1
ATOM 1158 C C . VAL B 1 29 ? 7.148 10.719 8.273 1 96.75 29 VAL B C 1
ATOM 1160 O O . VAL B 1 29 ? 6.57 10.914 9.344 1 96.75 29 VAL B O 1
ATOM 1163 N N . LEU B 1 30 ? 7.918 9.672 8.062 1 95.44 30 LEU B N 1
ATOM 1164 C CA . LEU B 1 30 ? 8 8.531 8.969 1 95.44 30 LEU B CA 1
ATOM 1165 C C . LEU B 1 30 ? 8.953 8.82 10.117 1 95.44 30 LEU B C 1
ATOM 1167 O O . LEU B 1 30 ? 9.016 8.055 11.086 1 95.44 30 LEU B O 1
ATOM 1171 N N . GLN B 1 31 ? 9.695 9.969 9.914 1 93.69 31 GLN B N 1
ATOM 1172 C CA . GLN B 1 31 ? 10.75 10.305 10.859 1 93.69 31 GLN B CA 1
ATOM 1173 C C . GLN B 1 31 ? 11.789 9.188 10.945 1 93.69 31 GLN B C 1
ATOM 1175 O O . GLN B 1 31 ? 12.156 8.75 12.047 1 93.69 31 GLN B O 1
ATOM 1180 N N . ARG B 1 32 ? 12.125 8.742 9.797 1 95.5 32 ARG B N 1
ATOM 1181 C CA . ARG B 1 32 ? 13.188 7.762 9.562 1 95.5 32 ARG B CA 1
ATOM 1182 C C . ARG B 1 32 ? 14.234 8.312 8.594 1 95.5 32 ARG B C 1
ATOM 1184 O O . ARG B 1 32 ? 14.242 9.508 8.297 1 95.5 32 ARG B O 1
ATOM 1191 N N . THR B 1 33 ? 15.195 7.406 8.266 1 96.56 33 THR B N 1
ATOM 1192 C CA . THR B 1 33 ? 16.234 7.816 7.328 1 96.56 33 THR B CA 1
ATOM 1193 C C . THR B 1 33 ? 16.188 6.953 6.07 1 96.56 33 THR B C 1
ATOM 1195 O O . THR B 1 33 ? 15.844 5.773 6.133 1 96.56 33 THR B O 1
ATOM 1198 N N . VAL B 1 34 ? 16.562 7.617 4.973 1 98.44 34 VAL B N 1
ATOM 1199 C CA . VAL B 1 34 ? 16.75 6.867 3.732 1 98.44 34 VAL B CA 1
ATOM 1200 C C . VAL B 1 34 ? 17.984 5.984 3.846 1 98.44 34 VAL B C 1
ATOM 1202 O O . VAL B 1 34 ? 19.016 6.41 4.375 1 98.44 34 VAL B O 1
ATOM 1205 N N . ASP B 1 35 ? 17.875 4.75 3.377 1 98.31 35 ASP B N 1
ATOM 1206 C CA . ASP B 1 35 ? 19.031 3.865 3.381 1 98.31 35 ASP B CA 1
ATOM 1207 C C . ASP B 1 35 ? 20.141 4.414 2.49 1 98.31 35 ASP B C 1
ATOM 1209 O O . ASP B 1 35 ? 19.875 5.164 1.549 1 98.31 35 ASP B O 1
ATOM 1213 N N . PRO B 1 36 ? 21.375 4.027 2.771 1 97.94 36 PRO B N 1
ATOM 1214 C CA . PRO B 1 36 ? 22.484 4.492 1.931 1 97.94 36 PRO B CA 1
ATOM 1215 C C . PRO B 1 36 ? 22.344 4.039 0.479 1 97.94 36 PRO B C 1
ATOM 1217 O O . PRO B 1 36 ? 21.75 2.998 0.206 1 97.94 36 PRO B O 1
ATOM 1220 N N . GLY B 1 37 ? 22.875 4.895 -0.461 1 98 37 GLY B N 1
ATOM 1221 C CA . GLY B 1 37 ? 22.984 4.496 -1.857 1 98 37 GLY B CA 1
ATOM 1222 C C . GLY B 1 37 ? 21.781 4.914 -2.684 1 98 37 GLY B C 1
ATOM 1223 O O . GLY B 1 37 ? 21.594 4.422 -3.799 1 98 37 GLY B O 1
ATOM 1224 N N . ALA B 1 38 ? 21.016 5.809 -2.18 1 98.56 38 ALA B N 1
ATOM 1225 C CA . ALA B 1 38 ? 19.844 6.289 -2.912 1 98.56 38 ALA B CA 1
ATOM 1226 C C . ALA B 1 38 ? 20.25 7.016 -4.188 1 98.56 38 ALA B C 1
ATOM 1228 O O . ALA B 1 38 ? 21.219 7.781 -4.191 1 98.56 38 ALA B O 1
ATOM 1229 N N . THR B 1 39 ? 19.547 6.68 -5.289 1 98.75 39 THR B N 1
ATOM 1230 C CA . THR B 1 39 ? 19.672 7.359 -6.574 1 98.75 39 THR B CA 1
ATOM 1231 C C . THR B 1 39 ? 18.312 7.77 -7.105 1 98.75 39 THR B C 1
ATOM 1233 O O . THR B 1 39 ? 17.281 7.453 -6.496 1 98.75 39 THR B O 1
ATOM 1236 N N . THR B 1 40 ? 18.359 8.43 -8.195 1 98.56 40 THR B N 1
ATOM 1237 C CA . THR B 1 40 ? 17.094 8.789 -8.828 1 98.56 40 THR B CA 1
ATOM 1238 C C . THR B 1 40 ? 16.344 7.547 -9.289 1 98.56 40 THR B C 1
ATOM 1240 O O . THR B 1 40 ? 15.125 7.555 -9.406 1 98.56 40 THR B O 1
ATOM 1243 N N . GLU B 1 41 ? 17.031 6.473 -9.453 1 98.31 41 GLU B N 1
ATOM 1244 C CA . GLU B 1 41 ? 16.453 5.258 -10.023 1 98.31 41 GLU B CA 1
ATOM 1245 C C . GLU B 1 41 ? 15.953 4.324 -8.922 1 98.31 41 GLU B C 1
ATOM 1247 O O . GLU B 1 41 ? 15.055 3.514 -9.156 1 98.31 41 GLU B O 1
ATOM 1252 N N . PHE B 1 42 ? 16.578 4.426 -7.785 1 98.5 42 PHE B N 1
ATOM 1253 C CA . PHE B 1 42 ? 16.297 3.432 -6.758 1 98.5 42 PHE B CA 1
ATOM 1254 C C . PHE B 1 42 ? 16.641 3.969 -5.375 1 98.5 42 PHE B C 1
ATOM 1256 O O . PHE B 1 42 ? 17.672 4.605 -5.191 1 98.5 42 PHE B O 1
ATOM 1263 N N . ALA B 1 43 ? 15.773 3.705 -4.363 1 98.81 43 ALA B N 1
ATOM 1264 C CA . ALA B 1 43 ? 15.992 4.074 -2.969 1 98.81 43 ALA B CA 1
ATOM 1265 C C . ALA B 1 43 ? 15.141 3.217 -2.033 1 98.81 43 ALA B C 1
ATOM 1267 O O . ALA B 1 43 ? 14.109 2.684 -2.439 1 98.81 43 ALA B O 1
ATOM 1268 N N . THR B 1 44 ? 15.594 3.051 -0.801 1 98.56 44 THR B N 1
ATOM 1269 C CA . THR B 1 44 ? 14.82 2.291 0.18 1 98.56 44 THR B CA 1
ATOM 1270 C C . THR B 1 44 ? 14.844 2.986 1.538 1 98.56 44 THR B C 1
ATOM 1272 O O . THR B 1 44 ? 15.695 3.842 1.791 1 98.56 44 THR B O 1
ATOM 1275 N N . ILE B 1 45 ? 13.859 2.721 2.332 1 97.94 45 ILE B N 1
ATOM 1276 C CA . ILE B 1 45 ? 13.805 3.021 3.76 1 97.94 45 ILE B CA 1
ATOM 1277 C C . ILE B 1 45 ? 13.609 1.731 4.551 1 97.94 45 ILE B C 1
ATOM 1279 O O . ILE B 1 45 ? 12.68 0.971 4.289 1 97.94 45 ILE B O 1
ATOM 1283 N N . GLY B 1 46 ? 14.516 1.394 5.508 1 96.56 46 GLY B N 1
ATOM 1284 C CA . GLY B 1 46 ? 14.336 0.282 6.426 1 96.56 46 GLY B CA 1
ATOM 1285 C C . GLY B 1 46 ? 14.672 -1.063 5.809 1 96.56 46 GLY B C 1
ATOM 1286 O O . GLY B 1 46 ? 14.031 -2.07 6.125 1 96.56 46 GLY B O 1
ATOM 1287 N N . PHE B 1 47 ? 15.562 -1.12 4.906 1 90.62 47 PHE B N 1
ATOM 1288 C CA . PHE B 1 47 ? 15.914 -2.348 4.203 1 90.62 47 PHE B CA 1
ATOM 1289 C C . PHE B 1 47 ? 16.406 -3.414 5.18 1 90.62 47 PHE B C 1
ATOM 1291 O O . PHE B 1 47 ? 16.047 -4.59 5.043 1 90.62 47 PHE B O 1
ATOM 1298 N N . ASP B 1 48 ? 17.078 -3.074 6.188 1 84.19 48 ASP B N 1
ATOM 1299 C CA . ASP B 1 48 ? 17.641 -4.027 7.141 1 84.19 48 ASP B CA 1
ATOM 1300 C C . ASP B 1 48 ? 16.828 -4.031 8.445 1 84.19 48 ASP B C 1
ATOM 1302 O O . ASP B 1 48 ? 17.281 -4.598 9.445 1 84.19 48 ASP B O 1
ATOM 1306 N N . GLY B 1 49 ? 15.688 -3.473 8.422 1 82.31 49 GLY B N 1
ATOM 1307 C CA . GLY B 1 49 ? 14.93 -3.357 9.656 1 82.31 49 GLY B CA 1
ATOM 1308 C C . GLY B 1 49 ? 13.914 -4.469 9.836 1 82.31 49 GLY B C 1
ATOM 1309 O O . GLY B 1 49 ? 13.844 -5.395 9.023 1 82.31 49 GLY B O 1
ATOM 1310 N N . GLY B 1 50 ? 13.203 -4.508 10.898 1 81.94 50 GLY B N 1
ATOM 1311 C CA . GLY B 1 50 ? 12.242 -5.543 11.258 1 81.94 50 GLY B CA 1
ATOM 1312 C C . GLY B 1 50 ? 10.898 -5.371 10.586 1 81.94 50 GLY B C 1
ATOM 1313 O O . GLY B 1 50 ? 10.117 -6.32 10.492 1 81.94 50 GLY B O 1
ATOM 1314 N N . GLY B 1 51 ? 10.578 -4.273 9.984 1 87.75 51 GLY B N 1
ATOM 1315 C CA . GLY B 1 51 ? 9.289 -4.031 9.344 1 87.75 51 GLY B CA 1
ATOM 1316 C C . GLY B 1 51 ? 9.375 -3.99 7.832 1 87.75 51 GLY B C 1
ATOM 1317 O O . GLY B 1 51 ? 10.422 -4.289 7.254 1 87.75 51 GLY B O 1
ATOM 1318 N N . PRO B 1 52 ? 8.195 -3.721 7.246 1 94.38 52 PRO B N 1
ATOM 1319 C CA . PRO B 1 52 ? 8.203 -3.637 5.785 1 94.38 52 PRO B CA 1
ATOM 1320 C C . PRO B 1 52 ? 9.188 -2.592 5.262 1 94.38 52 PRO B C 1
ATOM 1322 O O . PRO B 1 52 ? 9.312 -1.511 5.844 1 94.38 52 PRO B O 1
ATOM 1325 N N . THR B 1 53 ? 9.914 -2.992 4.262 1 96.62 53 THR B N 1
ATOM 1326 C CA . THR B 1 53 ? 10.773 -2.057 3.543 1 96.62 53 THR B CA 1
ATOM 1327 C C . THR B 1 53 ? 9.953 -1.143 2.645 1 96.62 53 THR B C 1
ATOM 1329 O O . THR B 1 53 ? 9.016 -1.594 1.982 1 96.62 53 THR B O 1
ATOM 1332 N N . TRP B 1 54 ? 10.25 0.142 2.639 1 98.38 54 TRP B N 1
ATOM 1333 C CA . TRP B 1 54 ? 9.781 1.051 1.602 1 98.38 54 TRP B CA 1
ATOM 1334 C C . TRP B 1 54 ? 10.742 1.084 0.422 1 98.38 54 TRP B C 1
ATOM 1336 O O . TRP B 1 54 ? 11.93 1.391 0.588 1 98.38 54 TRP B O 1
ATOM 1346 N N . MET B 1 55 ? 10.234 0.716 -0.674 1 98.5 55 MET B N 1
ATOM 1347 C CA . MET B 1 55 ? 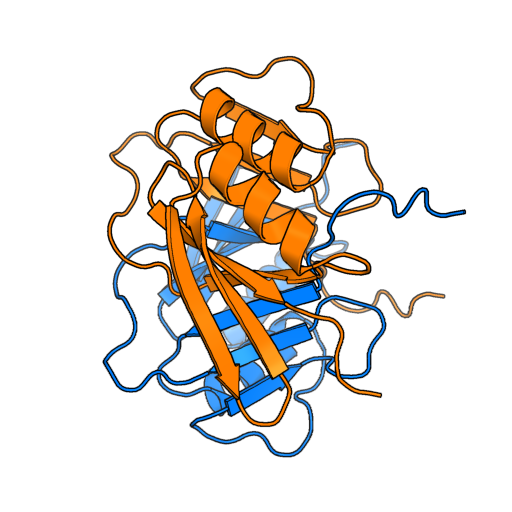11.07 0.683 -1.867 1 98.5 55 MET B CA 1
ATOM 1348 C C . MET B 1 55 ? 10.547 1.638 -2.934 1 98.5 55 MET B C 1
ATOM 1350 O O . MET B 1 55 ? 9.344 1.657 -3.213 1 98.5 55 MET B O 1
ATOM 1354 N N . PHE B 1 56 ? 11.398 2.389 -3.471 1 98.81 56 PHE B N 1
ATOM 1355 C CA . PHE B 1 56 ? 11.109 3.344 -4.531 1 98.81 56 PHE B CA 1
ATOM 1356 C C . PHE B 1 56 ? 11.914 3.025 -5.785 1 98.81 56 PHE B C 1
ATOM 1358 O O . PHE B 1 56 ? 13.133 2.859 -5.719 1 98.81 56 PHE B O 1
ATOM 1365 N N . HIS B 1 57 ? 11.234 2.926 -6.84 1 98.25 57 HIS B N 1
ATOM 1366 C CA . HIS B 1 57 ? 11.875 2.516 -8.086 1 98.25 57 HIS B CA 1
ATOM 1367 C C . HIS B 1 57 ? 11.367 3.336 -9.266 1 98.25 57 HIS B C 1
ATOM 1369 O O . HIS B 1 57 ? 10.156 3.555 -9.398 1 98.25 57 HIS B O 1
ATOM 1375 N N . ARG B 1 58 ? 12.234 3.809 -10.133 1 98.25 58 ARG B N 1
ATOM 1376 C CA . ARG B 1 58 ? 11.859 4.438 -11.391 1 98.25 58 ARG B CA 1
ATOM 1377 C C . ARG B 1 58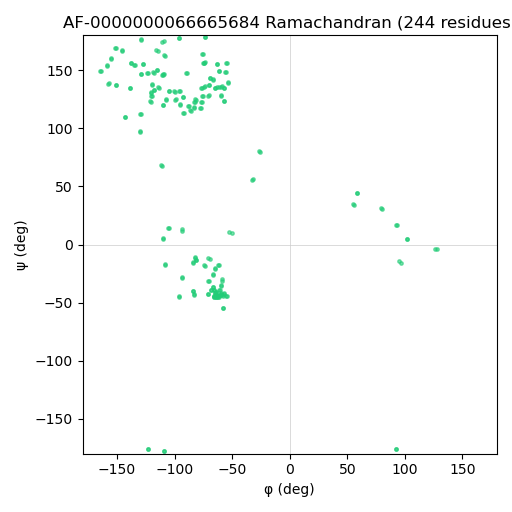 ? 11.672 3.396 -12.492 1 98.25 58 ARG B C 1
ATOM 1379 O O . ARG B 1 58 ? 12.641 2.762 -12.922 1 98.25 58 ARG B O 1
ATOM 1386 N N . PRO B 1 59 ? 10.484 3.281 -12.969 1 96.62 59 PRO B N 1
ATOM 1387 C CA . PRO B 1 59 ? 10.273 2.314 -14.055 1 96.62 59 PRO B CA 1
ATOM 1388 C C . PRO B 1 59 ? 10.797 2.812 -15.398 1 96.62 59 PRO B C 1
ATOM 1390 O O . PRO B 1 59 ? 11.164 3.984 -15.531 1 96.62 59 PRO B O 1
ATOM 1393 N N . ASP B 1 60 ? 11.008 1.94 -16.484 1 92.44 60 ASP B N 1
ATOM 1394 C CA . ASP B 1 60 ? 11.469 2.318 -17.812 1 92.44 60 ASP B CA 1
ATOM 1395 C C . ASP B 1 60 ? 10.523 3.338 -18.453 1 92.44 60 ASP B C 1
ATOM 1397 O O . ASP B 1 60 ? 10.977 4.266 -19.125 1 92.44 60 ASP B O 1
ATOM 1401 N N . GLY B 1 61 ? 9.305 3.402 -18.219 1 92.44 61 GLY B N 1
ATOM 1402 C CA . GLY B 1 61 ? 8.312 4.336 -18.734 1 92.44 61 GLY B CA 1
ATOM 1403 C C . GLY B 1 61 ? 7.793 5.289 -17.672 1 92.44 61 GLY B C 1
ATOM 1404 O O . GLY B 1 61 ? 8.289 5.305 -16.547 1 92.44 61 GLY B O 1
ATOM 1405 N N . GLU B 1 62 ? 6.969 6.227 -18.141 1 94.19 62 GLU B N 1
ATOM 1406 C CA . GLU B 1 62 ? 6.348 7.137 -17.188 1 94.19 62 GLU B CA 1
ATOM 1407 C C . GLU B 1 62 ? 5.5 6.379 -16.172 1 94.19 62 GLU B C 1
ATOM 1409 O O . GLU B 1 62 ? 4.727 5.492 -16.547 1 94.19 62 GLU B O 1
ATOM 1414 N N . PRO B 1 63 ? 5.777 6.672 -14.938 1 94.56 63 PRO B N 1
ATOM 1415 C CA . PRO B 1 63 ? 4.875 6.055 -13.969 1 94.56 63 PRO B CA 1
ATOM 1416 C C . PRO B 1 63 ? 3.404 6.367 -14.234 1 94.56 63 PRO B C 1
ATOM 1418 O O . PRO B 1 63 ? 3.094 7.379 -14.875 1 94.56 63 PRO B O 1
ATOM 1421 N N . ALA B 1 64 ? 2.576 5.465 -13.727 1 92.12 64 ALA B N 1
ATOM 1422 C CA . ALA B 1 64 ? 1.136 5.676 -13.852 1 92.12 64 ALA B CA 1
ATOM 1423 C C . ALA B 1 64 ? 0.726 7.023 -13.266 1 92.12 64 ALA B C 1
ATOM 1425 O O . ALA B 1 64 ? 1.36 7.52 -12.336 1 92.12 64 ALA B O 1
ATOM 1426 N N . ALA B 1 65 ? -0.312 7.594 -13.852 1 89.38 65 ALA B N 1
ATOM 1427 C CA . ALA B 1 65 ? -0.807 8.891 -13.398 1 89.38 65 ALA B CA 1
ATOM 1428 C C . ALA B 1 65 ? -2.225 8.773 -12.844 1 89.38 65 ALA B C 1
ATOM 1430 O O . ALA B 1 65 ? -2.873 7.734 -12.992 1 89.38 65 ALA B O 1
ATOM 1431 N N . GLY B 1 66 ? -2.648 9.898 -12.141 1 91.5 66 GLY B N 1
ATOM 1432 C CA . GLY B 1 66 ? -4.008 9.922 -11.625 1 91.5 66 GLY B CA 1
ATOM 1433 C C . GLY B 1 66 ? -4.121 9.406 -10.203 1 91.5 66 GLY B C 1
ATOM 1434 O O . GLY B 1 66 ? -3.109 9.102 -9.57 1 91.5 66 GLY B O 1
ATOM 1435 N N . PRO B 1 67 ? -5.352 9.32 -9.703 1 94.25 67 PRO B N 1
ATOM 1436 C CA . PRO B 1 67 ? -5.555 8.867 -8.32 1 94.25 67 PRO B CA 1
ATOM 1437 C C . PRO B 1 67 ? -5.176 7.398 -8.117 1 94.25 67 PRO B C 1
ATOM 1439 O O . PRO B 1 67 ? -5.301 6.594 -9.039 1 94.25 67 PRO B O 1
ATOM 1442 N N . ASN B 1 68 ? -4.617 7.164 -7 1 96.75 68 ASN B N 1
ATOM 1443 C CA . ASN B 1 68 ? -4.316 5.777 -6.652 1 96.75 68 ASN B CA 1
ATOM 1444 C C . ASN B 1 68 ? -5.477 5.125 -5.91 1 96.75 68 ASN B C 1
ATOM 1446 O O . ASN B 1 68 ? -6.184 5.785 -5.145 1 96.75 68 ASN B O 1
ATOM 1450 N N . ARG B 1 69 ? -5.652 3.807 -6.121 1 97.69 69 ARG B N 1
ATOM 1451 C CA . ARG B 1 69 ? -6.684 3.02 -5.453 1 97.69 69 ARG B CA 1
ATOM 1452 C C . ARG B 1 69 ? -6.211 2.549 -4.082 1 97.69 69 ARG B C 1
ATOM 1454 O O . ARG B 1 69 ? -6.996 2.492 -3.135 1 97.69 69 ARG B O 1
ATOM 1461 N N . LEU B 1 70 ? -4.961 2.152 -3.998 1 98.5 70 LEU B N 1
ATOM 1462 C CA . LEU B 1 70 ? -4.375 1.716 -2.734 1 98.5 70 LEU B CA 1
ATOM 1463 C C . LEU B 1 70 ? -3.688 2.877 -2.025 1 98.5 70 LEU B C 1
ATOM 1465 O O . LEU B 1 70 ? -2.859 3.57 -2.619 1 98.5 70 LEU B O 1
ATOM 1469 N N . MET B 1 71 ? -4.066 3.08 -0.754 1 98.44 71 MET B N 1
ATOM 1470 C CA . MET B 1 71 ? -3.494 4.141 0.07 1 98.44 71 MET B CA 1
ATOM 1471 C C . MET B 1 71 ? -2.898 3.57 1.354 1 98.44 71 MET B C 1
ATOM 1473 O O . MET B 1 71 ? -3.424 2.605 1.911 1 98.44 71 MET B O 1
ATOM 1477 N N . LEU B 1 72 ? -1.862 4.238 1.776 1 98.44 72 LEU B N 1
ATOM 1478 C CA . LEU B 1 72 ? -1.356 3.982 3.121 1 98.44 72 LEU B CA 1
ATOM 1479 C C . LEU B 1 72 ? -1.924 4.988 4.117 1 98.44 72 LEU B C 1
ATOM 1481 O O . LEU B 1 72 ? -1.757 6.199 3.945 1 98.44 72 LEU B O 1
ATOM 1485 N N . ASP B 1 73 ? -2.615 4.48 5.09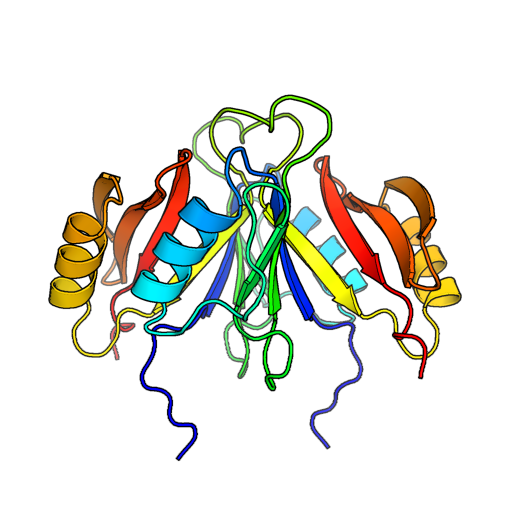8 1 97.25 73 ASP B N 1
ATOM 1486 C CA . ASP B 1 73 ? -3.15 5.301 6.18 1 97.25 73 ASP B CA 1
ATOM 1487 C C . ASP B 1 73 ? -2.254 5.234 7.414 1 97.25 73 ASP B C 1
ATOM 1489 O O . ASP B 1 73 ? -1.974 4.148 7.926 1 97.25 73 ASP B O 1
ATOM 1493 N N . LEU B 1 74 ? -1.855 6.367 7.848 1 96.38 74 LEU B N 1
ATOM 1494 C CA . LEU B 1 74 ? -0.916 6.426 8.961 1 96.38 74 LEU B CA 1
ATOM 1495 C C . LEU B 1 74 ? -1.595 6.961 10.219 1 96.38 74 LEU B C 1
ATOM 1497 O O . LEU B 1 74 ? -2.504 7.789 10.133 1 96.38 74 LEU B O 1
ATOM 1501 N N . GLY B 1 75 ? -1.132 6.438 11.32 1 91.12 75 GLY B N 1
ATOM 1502 C CA . GLY B 1 75 ? -1.556 6.988 12.594 1 91.12 75 GLY B CA 1
ATOM 1503 C C . GLY B 1 75 ? -0.783 8.234 12.992 1 91.12 75 GLY B C 1
ATOM 1504 O O . GLY B 1 75 ? 0.448 8.211 13.055 1 91.12 75 GLY B O 1
ATOM 1505 N N . GLY B 1 76 ? -1.51 9.289 13.25 1 74.62 76 GLY B N 1
ATOM 1506 C CA . GLY B 1 76 ? -0.862 10.539 13.586 1 74.62 76 GLY B CA 1
ATOM 1507 C C . GLY B 1 76 ? -0.695 10.742 15.086 1 74.62 76 GLY B C 1
ATOM 1508 O O . GLY B 1 76 ? -0.417 11.859 15.539 1 74.62 76 GLY B O 1
ATOM 1509 N N . GLU B 1 77 ? -0.875 9.766 15.852 1 74.12 77 GLU B N 1
ATOM 1510 C CA . GLU B 1 77 ? -0.851 9.961 17.297 1 74.12 77 GLU B CA 1
ATOM 1511 C C . GLU B 1 77 ? 0.574 10.164 17.797 1 74.12 77 GLU B C 1
ATOM 1513 O O . GLU B 1 77 ? 1.532 9.711 17.172 1 74.12 77 GLU B O 1
ATOM 1518 N N . PRO B 1 78 ? 0.597 10.828 18.969 1 68.62 78 PRO B N 1
ATOM 1519 C CA . PRO B 1 78 ? -0.441 11.453 19.797 1 68.62 78 PRO B CA 1
ATOM 1520 C C . PRO B 1 78 ? -0.782 12.867 19.344 1 68.62 78 PRO B C 1
ATOM 1522 O O . PRO B 1 78 ? -1.839 13.398 19.703 1 68.62 78 PRO B O 1
ATOM 1525 N N . ASP B 1 79 ? -0.024 13.5 18.562 1 81.81 79 ASP B N 1
ATOM 1526 C CA . ASP B 1 79 ? -0.189 14.891 18.141 1 81.81 79 ASP B CA 1
ATOM 1527 C C . ASP B 1 79 ? -0.547 14.984 16.672 1 81.81 79 ASP B C 1
ATOM 1529 O O . ASP B 1 79 ? 0.13 15.672 15.898 1 81.81 79 ASP B O 1
ATOM 1533 N N . TRP B 1 80 ? -1.783 14.516 16.312 1 84.5 80 TRP B N 1
ATOM 1534 C CA . TRP B 1 80 ? -2.113 14.281 14.914 1 84.5 80 TRP B CA 1
ATOM 1535 C C . TRP B 1 80 ? -2.258 15.594 14.156 1 84.5 80 TRP B C 1
ATOM 1537 O O . TRP B 1 80 ? -1.864 15.695 12.992 1 84.5 80 TRP B O 1
A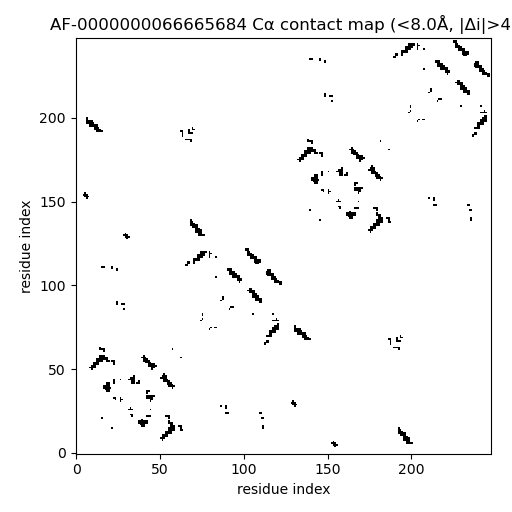TOM 1547 N N . ALA B 1 81 ? -2.686 16.641 14.789 1 86.25 81 ALA B N 1
ATOM 1548 C CA . ALA B 1 81 ? -2.826 17.922 14.117 1 86.25 81 ALA B CA 1
ATOM 1549 C C . ALA B 1 81 ? -1.463 18.531 13.797 1 86.25 81 ALA B C 1
ATOM 1551 O O . ALA B 1 81 ? -1.252 19.047 12.695 1 86.25 81 ALA B O 1
ATOM 1552 N N . GLU B 1 82 ? -0.609 18.422 14.758 1 90.94 82 GLU B N 1
ATOM 1553 C CA . GLU B 1 82 ? 0.748 18.922 14.539 1 90.94 82 GLU B CA 1
ATOM 1554 C C . GLU B 1 82 ? 1.468 18.109 13.469 1 90.94 82 GLU B C 1
ATOM 1556 O O . GLU B 1 82 ? 2.238 18.656 12.68 1 90.94 82 GLU B O 1
ATOM 1561 N N . GLN B 1 83 ? 1.236 16.844 13.5 1 93.31 83 GLN B N 1
ATOM 1562 C CA . GLN B 1 83 ? 1.852 15.992 12.492 1 93.31 83 GLN B CA 1
ATOM 1563 C C . GLN B 1 83 ? 1.347 16.344 11.094 1 93.31 83 GLN B C 1
ATOM 1565 O O . GLN B 1 83 ? 2.123 16.375 10.141 1 93.31 83 GLN B O 1
ATOM 1570 N N . ALA B 1 84 ? 0.098 16.609 10.984 1 94.69 84 ALA B N 1
ATOM 1571 C CA . ALA B 1 84 ? -0.454 17 9.695 1 94.69 84 ALA B CA 1
ATOM 1572 C C . ALA B 1 84 ? 0.197 18.281 9.18 1 94.69 84 ALA B C 1
ATOM 1574 O O . ALA B 1 84 ? 0.543 18.375 8 1 94.69 84 ALA B O 1
ATOM 1575 N N . ASP B 1 85 ? 0.35 19.203 10.086 1 95.88 85 ASP B N 1
ATOM 1576 C CA . ASP B 1 85 ? 1 20.469 9.711 1 95.88 85 ASP B CA 1
ATOM 1577 C C . ASP B 1 85 ? 2.445 20.219 9.281 1 95.88 85 ASP B C 1
ATOM 1579 O O . ASP B 1 85 ? 2.912 20.828 8.305 1 95.88 85 ASP B O 1
ATOM 1583 N N . ARG B 1 86 ? 3.092 19.438 10.031 1 96.12 86 ARG B N 1
ATOM 1584 C CA . ARG B 1 86 ? 4.477 19.109 9.711 1 96.12 86 ARG B CA 1
ATOM 1585 C C . ARG B 1 86 ? 4.578 18.469 8.328 1 96.12 86 ARG B C 1
ATOM 1587 O O . ARG B 1 86 ? 5.469 18.812 7.547 1 96.12 86 ARG B O 1
ATOM 1594 N N . ILE B 1 87 ? 3.695 17.578 8.039 1 96.81 87 ILE B N 1
ATOM 1595 C CA . ILE B 1 87 ? 3.699 16.844 6.77 1 96.81 87 ILE B CA 1
ATOM 1596 C C . ILE B 1 87 ? 3.443 17.828 5.617 1 96.81 87 ILE B C 1
ATOM 1598 O O . ILE B 1 87 ? 4.078 17.719 4.562 1 96.81 87 ILE B O 1
ATOM 1602 N N . GLU B 1 88 ? 2.566 18.703 5.801 1 97.88 88 GLU B N 1
ATOM 1603 C CA . GLU B 1 88 ? 2.34 19.75 4.805 1 97.88 88 GLU B CA 1
ATOM 1604 C C . GLU B 1 88 ? 3.602 20.578 4.574 1 97.88 88 GLU B C 1
ATOM 1606 O O . GLU B 1 88 ? 3.951 20.875 3.434 1 97.88 88 GLU B O 1
ATOM 1611 N N . ALA B 1 89 ? 4.27 20.906 5.602 1 97.94 89 ALA B N 1
ATOM 1612 C CA . ALA B 1 89 ? 5.488 21.703 5.516 1 97.94 89 ALA B CA 1
ATOM 1613 C C . ALA B 1 89 ? 6.598 20.938 4.805 1 97.94 89 ALA B C 1
ATOM 1615 O O . ALA B 1 89 ? 7.512 21.531 4.234 1 97.94 89 ALA B O 1
ATOM 1616 N N . LEU B 1 90 ? 6.547 19.625 4.848 1 97.88 90 LEU B N 1
ATOM 1617 C CA . LEU B 1 90 ? 7.531 18.781 4.188 1 97.88 90 LEU B CA 1
ATOM 1618 C C . LEU B 1 90 ? 7.324 18.781 2.678 1 97.88 90 LEU B C 1
ATOM 1620 O O . LEU B 1 90 ? 8.188 18.312 1.929 1 97.88 90 LEU B O 1
ATOM 1624 N N . GLY B 1 91 ? 6.105 19.203 2.229 1 97.94 91 GLY B N 1
ATOM 1625 C CA . GLY B 1 91 ? 5.887 19.297 0.793 1 97.94 91 GLY B CA 1
ATOM 1626 C C . GLY B 1 91 ? 4.652 18.562 0.327 1 97.94 91 GLY B C 1
ATOM 1627 O O . GLY B 1 91 ? 4.309 18.594 -0.856 1 97.94 91 GLY B O 1
ATOM 1628 N N . ALA B 1 92 ? 3.977 17.875 1.209 1 98.62 92 ALA B N 1
ATOM 1629 C CA . ALA B 1 92 ? 2.719 17.234 0.833 1 98.62 92 ALA B CA 1
ATOM 1630 C C . ALA B 1 92 ? 1.634 18.281 0.565 1 98.62 92 ALA B C 1
ATOM 1632 O O . ALA B 1 92 ? 1.583 19.312 1.229 1 98.62 92 ALA B O 1
ATOM 1633 N N . GLU B 1 93 ? 0.815 18.016 -0.398 1 98.62 93 GLU B N 1
ATOM 1634 C CA . GLU B 1 93 ? -0.378 18.828 -0.601 1 98.62 93 GLU B CA 1
ATOM 1635 C C . GLU B 1 93 ? -1.519 18.375 0.305 1 98.62 93 GLU B C 1
ATOM 1637 O O . GLU B 1 93 ? -1.956 17.219 0.233 1 98.62 93 GLU B O 1
ATOM 1642 N N . ARG B 1 94 ? -1.965 19.219 1.159 1 98.44 94 ARG B N 1
ATOM 1643 C CA . ARG B 1 94 ? -3.117 18.953 2.014 1 98.44 94 ARG B CA 1
ATOM 1644 C C . ARG B 1 94 ? -4.422 19.125 1.245 1 98.44 94 ARG B C 1
ATOM 1646 O O . ARG B 1 94 ? -4.762 20.234 0.834 1 98.44 94 ARG B O 1
ATOM 1653 N N . ILE B 1 95 ? -5.184 18.141 1.093 1 98.38 95 ILE B N 1
ATOM 1654 C CA . ILE B 1 95 ? -6.348 18.125 0.212 1 98.38 95 ILE B CA 1
ATOM 1655 C C . ILE B 1 95 ? -7.609 18.438 1.019 1 98.38 95 ILE B C 1
ATOM 1657 O O . ILE B 1 95 ? -8.453 19.219 0.586 1 98.38 95 ILE B O 1
ATOM 1661 N N . SER B 1 96 ? -7.742 17.812 2.189 1 97.38 96 SER B N 1
ATOM 1662 C CA . SER B 1 96 ? -8.953 18.031 2.977 1 97.38 96 SER B CA 1
ATOM 1663 C C . SER B 1 96 ? -8.766 17.562 4.418 1 97.38 96 SER B C 1
ATOM 1665 O O . SER B 1 96 ? -7.992 16.641 4.68 1 97.38 96 SER B O 1
ATOM 1667 N N . ASP B 1 97 ? -9.43 18.203 5.324 1 96.06 97 ASP B N 1
ATOM 1668 C CA . ASP B 1 97 ? -9.648 17.766 6.699 1 96.06 97 ASP B CA 1
ATOM 1669 C C . ASP B 1 97 ? -11.039 17.156 6.867 1 96.06 97 ASP B C 1
ATOM 1671 O O . ASP B 1 97 ? -12.039 17.75 6.438 1 96.06 97 ASP B O 1
ATOM 1675 N N . ASN B 1 98 ? -11.047 16 7.496 1 95.88 98 ASN B N 1
ATOM 1676 C CA . ASN B 1 98 ? -12.312 15.273 7.527 1 95.88 98 ASN B CA 1
ATOM 1677 C C . ASN B 1 98 ? -12.68 14.852 8.945 1 95.88 98 ASN B C 1
ATOM 1679 O O . ASN B 1 98 ? -11.797 14.625 9.781 1 95.88 98 ASN B O 1
ATOM 1683 N N . ASP B 1 99 ? -13.984 14.828 9.203 1 93.44 99 ASP B N 1
ATOM 1684 C CA . ASP B 1 99 ? -14.586 14.367 10.453 1 93.44 99 ASP B CA 1
ATOM 1685 C C . ASP B 1 99 ? -15.898 13.633 10.188 1 93.44 99 ASP B C 1
ATOM 1687 O O . ASP B 1 99 ? -16.891 14.25 9.773 1 93.44 99 ASP B O 1
ATOM 1691 N N . LEU B 1 100 ? -15.867 12.344 10.391 1 90.25 100 LEU B N 1
ATOM 1692 C CA . LEU B 1 100 ? -17.078 11.539 10.234 1 90.25 100 LEU B CA 1
ATOM 1693 C C . LEU B 1 100 ? -17.297 10.648 11.461 1 90.25 100 LEU B C 1
ATOM 1695 O O . LEU B 1 100 ? -16.516 9.727 11.703 1 90.25 100 LEU B O 1
ATOM 1699 N N . ASP B 1 101 ? -18.328 10.93 12.203 1 89.75 101 ASP B N 1
ATOM 1700 C CA . ASP B 1 101 ? -18.734 10.164 13.383 1 89.75 101 ASP B CA 1
ATOM 1701 C C . ASP B 1 101 ? -17.578 10.047 14.375 1 89.75 101 ASP B C 1
ATOM 1703 O O . ASP B 1 101 ? -17.328 8.969 14.922 1 89.75 101 ASP B O 1
ATOM 1707 N N . GLY B 1 102 ? -16.734 11.07 14.5 1 89.31 102 GLY B N 1
ATOM 1708 C CA . GLY B 1 102 ? -15.664 11.117 15.484 1 89.31 102 GLY B CA 1
ATOM 1709 C C . GLY B 1 102 ? -14.328 10.648 14.93 1 89.31 102 GLY B C 1
ATOM 1710 O O . GLY B 1 102 ? -13.289 10.82 15.57 1 89.31 102 GLY B O 1
ATOM 1711 N N . VAL B 1 103 ? -14.398 10.023 13.812 1 90.44 103 VAL B N 1
ATOM 1712 C CA . VAL B 1 103 ? -13.156 9.656 13.141 1 90.44 103 VAL B CA 1
ATOM 1713 C C . VAL B 1 103 ? -12.633 10.844 12.336 1 90.44 103 VAL B C 1
ATOM 1715 O O . VAL B 1 103 ? -13.32 11.359 11.453 1 90.44 103 VAL B O 1
ATOM 1718 N N . ARG B 1 104 ? -11.445 11.266 12.609 1 93.62 104 ARG B N 1
ATOM 1719 C CA . ARG B 1 104 ? -10.859 12.43 11.961 1 93.62 104 ARG B CA 1
ATOM 1720 C C . ARG B 1 104 ? -9.594 12.055 11.203 1 93.62 104 ARG B C 1
ATOM 1722 O O . ARG B 1 104 ? -8.789 11.242 11.688 1 93.62 104 ARG B O 1
ATOM 1729 N N . TRP B 1 105 ? -9.484 12.609 10.023 1 95.88 105 TRP B N 1
ATOM 1730 C CA . TRP B 1 105 ? -8.281 12.352 9.234 1 95.88 105 TRP B CA 1
ATOM 1731 C C . TRP B 1 105 ? -8.031 13.484 8.242 1 95.88 105 TRP B C 1
ATOM 1733 O O . TRP B 1 105 ? -8.914 14.312 8 1 95.88 105 TRP B O 1
ATOM 1743 N N . VAL B 1 106 ? -6.863 13.594 7.793 1 97.25 106 VAL B N 1
ATOM 1744 C CA . VAL B 1 106 ? -6.449 14.516 6.746 1 97.25 106 VAL B CA 1
ATOM 1745 C C . VAL B 1 106 ? -6.035 13.734 5.5 1 97.25 106 VAL B C 1
ATOM 1747 O O . VAL B 1 106 ? -5.348 12.719 5.598 1 97.25 106 VAL B O 1
ATOM 1750 N N . VAL B 1 107 ? -6.492 14.18 4.332 1 98 107 VAL B N 1
ATOM 1751 C CA . VAL B 1 107 ? -6.082 13.602 3.057 1 98 107 VAL B CA 1
ATOM 1752 C C . VAL B 1 107 ? -4.93 14.414 2.467 1 98 107 VAL B C 1
ATOM 1754 O O . VAL B 1 107 ? -5.004 15.641 2.393 1 98 107 VAL B O 1
ATOM 1757 N N . PHE B 1 108 ? -3.9 13.703 2.031 1 98.56 108 PHE B N 1
ATOM 1758 C CA . PHE B 1 108 ? -2.736 14.352 1.437 1 98.56 108 PHE B CA 1
ATOM 1759 C C . PHE B 1 108 ? -2.416 13.742 0.075 1 98.56 108 PHE B C 1
ATOM 1761 O O . PHE B 1 108 ? -2.801 12.609 -0.211 1 98.56 108 PHE B O 1
ATOM 1768 N N . HIS B 1 109 ? -1.761 14.531 -0.732 1 98.69 109 HIS B N 1
ATOM 1769 C CA . HIS B 1 109 ? -0.942 14.016 -1.824 1 98.69 109 HIS B CA 1
ATOM 1770 C C . HIS B 1 109 ? 0.543 14.117 -1.493 1 98.69 109 HIS B C 1
ATOM 1772 O O . HIS B 1 109 ? 1.016 15.164 -1.048 1 98.69 109 HIS B O 1
ATOM 1778 N N . ASP B 1 110 ? 1.259 13.039 -1.711 1 98.62 110 ASP B N 1
ATOM 1779 C CA . ASP B 1 110 ? 2.709 13.172 -1.611 1 98.62 110 ASP B CA 1
ATOM 1780 C C . ASP B 1 110 ? 3.277 13.914 -2.814 1 98.62 110 ASP B C 1
ATOM 1782 O O . ASP B 1 110 ? 2.535 14.312 -3.715 1 98.62 110 ASP B O 1
ATOM 1786 N N . PRO B 1 111 ? 4.559 14.195 -2.949 1 98.19 111 PRO B N 1
ATOM 1787 C CA . PRO B 1 111 ? 5.129 15.07 -3.979 1 98.19 111 PRO B CA 1
ATOM 1788 C C . PRO B 1 111 ? 4.879 14.555 -5.395 1 98.19 111 PRO B C 1
ATOM 1790 O O . PRO B 1 111 ? 5.012 15.305 -6.363 1 98.19 111 PRO B O 1
ATOM 1793 N N . GLU B 1 112 ? 4.543 13.312 -5.539 1 98.06 112 GLU B N 1
ATOM 1794 C CA . GLU B 1 112 ? 4.289 12.797 -6.883 1 98.06 112 GLU B CA 1
ATOM 1795 C C . GLU B 1 112 ? 2.807 12.5 -7.086 1 98.06 112 GLU B C 1
ATOM 1797 O O . GLU B 1 112 ? 2.43 11.844 -8.062 1 98.06 112 GLU B O 1
ATOM 1802 N N . GLY B 1 113 ? 2.021 12.82 -6.125 1 97.69 113 GLY B N 1
ATOM 1803 C CA . GLY B 1 113 ? 0.584 12.812 -6.344 1 97.69 113 GLY B CA 1
ATOM 1804 C C . GLY B 1 113 ? -0.097 11.586 -5.762 1 97.69 113 GLY B C 1
ATOM 1805 O O . GLY B 1 113 ? -1.287 11.359 -5.992 1 97.69 113 GLY B O 1
ATOM 1806 N N . ASN B 1 114 ? 0.599 10.742 -5.07 1 98.25 114 ASN B N 1
ATOM 1807 C CA . ASN B 1 114 ? -0.043 9.617 -4.395 1 98.25 114 ASN B CA 1
ATOM 1808 C C . ASN B 1 114 ? -0.877 10.086 -3.203 1 98.25 114 ASN B C 1
ATOM 1810 O O . ASN B 1 114 ? -0.376 10.805 -2.33 1 98.25 114 ASN B O 1
ATOM 1814 N N . THR B 1 115 ? -2.098 9.664 -3.184 1 98.38 115 THR B N 1
ATOM 1815 C CA . THR B 1 115 ? -2.959 9.977 -2.051 1 98.38 115 THR B CA 1
ATOM 1816 C C . THR B 1 115 ? -2.611 9.109 -0.846 1 98.38 115 THR B C 1
ATOM 1818 O O . THR B 1 115 ? -2.379 7.91 -0.986 1 98.38 115 THR B O 1
ATOM 1821 N N . PHE B 1 116 ? -2.521 9.719 0.328 1 98.44 116 PHE B N 1
ATOM 1822 C CA . PHE B 1 116 ? -2.398 9.039 1.61 1 98.44 116 PHE B CA 1
ATOM 1823 C C . PHE B 1 116 ? -3.113 9.812 2.709 1 98.44 116 PHE B C 1
ATOM 1825 O O . PHE B 1 116 ? -3.564 10.938 2.486 1 98.44 116 PHE B O 1
ATOM 1832 N N . ARG B 1 117 ? -3.299 9.141 3.873 1 97.69 117 ARG B N 1
ATOM 1833 C CA . ARG B 1 117 ? -4.07 9.812 4.918 1 97.69 117 ARG B CA 1
ATOM 1834 C C . ARG B 1 117 ? -3.387 9.672 6.273 1 97.69 117 ARG B C 1
ATOM 1836 O O . ARG B 1 117 ? -2.676 8.695 6.52 1 97.69 117 ARG B O 1
ATOM 1843 N N . ILE B 1 118 ? -3.705 10.641 7.082 1 96.44 118 ILE B N 1
ATOM 1844 C CA . ILE B 1 118 ? -3.293 10.617 8.477 1 96.44 118 ILE B CA 1
ATOM 1845 C C . ILE B 1 118 ? -4.523 10.656 9.383 1 96.44 118 ILE B C 1
ATOM 1847 O O . ILE B 1 118 ? -5.375 11.539 9.242 1 96.44 118 ILE B O 1
ATOM 1851 N N . PHE B 1 119 ? -4.555 9.773 10.297 1 94.75 119 PHE B N 1
ATOM 1852 C CA . PHE B 1 119 ? -5.742 9.648 11.133 1 94.75 119 PHE B CA 1
ATOM 1853 C C . PHE B 1 119 ? -5.457 10.109 12.562 1 94.75 119 PHE B C 1
ATOM 1855 O O . PHE B 1 119 ? -4.371 9.875 13.086 1 94.75 119 PHE B O 1
ATOM 1862 N N . ALA B 1 120 ? -6.438 10.672 13.117 1 91.81 120 ALA B N 1
ATOM 1863 C CA . ALA B 1 120 ? -6.445 10.945 14.555 1 91.81 120 ALA B CA 1
ATOM 1864 C C . ALA B 1 120 ? -6.699 9.672 15.359 1 91.81 120 ALA B C 1
ATOM 1866 O O . ALA B 1 120 ? -7.16 8.672 14.805 1 91.81 120 ALA B O 1
ATOM 1867 N N . PRO B 1 121 ? -6.234 9.742 16.578 1 84 121 PRO B N 1
ATOM 1868 C CA . PRO B 1 121 ? -6.566 8.578 17.406 1 84 121 PRO B CA 1
ATOM 1869 C C . PRO B 1 121 ? -8.062 8.281 17.438 1 84 121 PRO B C 1
ATOM 1871 O O . PRO B 1 121 ? -8.883 9.203 17.375 1 84 121 PRO B O 1
ATOM 1874 N N . ARG B 1 122 ? -8.391 6.969 17.391 1 74.62 122 ARG B N 1
ATOM 1875 C CA . ARG B 1 122 ? -9.797 6.582 17.453 1 74.62 122 ARG B CA 1
ATOM 1876 C C . ARG B 1 122 ? -10.414 7 18.797 1 74.62 122 ARG B C 1
ATOM 1878 O O . ARG B 1 122 ? -9.758 6.945 19.828 1 74.62 122 ARG B O 1
ATOM 1885 N N . PRO B 1 123 ? -11.531 7.512 18.578 1 66.38 123 PRO B N 1
ATOM 1886 C CA . PRO B 1 123 ? -12.195 7.895 19.828 1 66.38 123 PRO B CA 1
ATOM 1887 C C . PRO B 1 123 ? -12.359 6.723 20.781 1 66.38 123 PRO B C 1
ATOM 1889 O O . PRO B 1 123 ? -12.578 5.59 20.359 1 66.38 123 PRO B O 1
ATOM 1892 N N . VAL B 1 124 ? -11.82 6.855 22.062 1 58.03 124 VAL B N 1
ATOM 1893 C CA . VAL B 1 124 ? -12.055 5.867 23.109 1 58.03 124 VAL B CA 1
ATOM 1894 C C . VAL B 1 124 ? -13.539 5.848 23.484 1 58.03 124 VAL B C 1
ATOM 1896 O O . VAL B 1 124 ? -14.219 6.871 23.391 1 58.03 124 VAL B O 1
#

Solvent-accessible surface area (backbone atoms only — not comparable to full-atom values): 13236 Å² total; per-residue (Å²): 121,81,83,70,82,37,52,42,73,46,29,45,36,33,48,31,84,42,6,33,63,54,41,48,48,51,18,56,63,30,64,53,59,60,41,87,81,52,33,53,52,34,24,39,31,43,78,87,50,94,57,56,21,39,36,27,30,36,57,100,57,82,56,63,71,72,68,57,39,61,26,55,29,27,43,25,63,92,52,28,68,60,46,52,52,50,40,38,73,72,55,30,45,76,74,46,81,48,76,58,97,69,46,35,34,35,39,31,24,44,87,84,49,49,48,33,35,40,28,44,67,72,72,128,118,81,84,70,81,38,53,44,72,45,28,44,38,32,48,32,83,42,6,33,62,54,40,49,49,52,18,56,64,30,63,53,61,60,40,88,82,52,33,52,53,34,24,39,30,42,78,89,49,95,59,56,20,39,35,27,32,37,57,100,57,82,56,65,72,73,66,58,37,60,27,55,30,26,43,26,63,92,53,29,68,60,46,51,53,51,41,38,73,71,54,30,45,77,73,46,81,46,77,56,96,68,45,34,36,37,39,31,23,44,87,85,50,50,47,33,35,38,26,44,66,71,73,129

Secondary structure (DSSP, 8-state):
-----S-EEEEEEEE-S-HHHHHHHHHHHHT--PPTT--SSEEEESTTSSSPEEEEE--SSPPP-S--SEEEEEE--SSHHHHHHHHHHHTPEEEEEEEETTEEEEEEE-TT--EEEEEPPPP-/-----S-EEEEEEEE-S-HHHHHHHHHHHHT--PPTT--SSEEEESTTSSSPEEEEE--SSPPP-S--SEEEEEE--SSHHHHHHHHHHTTPEEEEEEEETTEEEEEEE-TT--EEEEEPPPP-

Sequence (248 aa):
MADSSGMQVGMFSFDCRDAAALAEFWAAVLQRTVDPGATTEFATIGFDGGGPTWMFHRPDGEPAAGPNRLMLDLGGEPDWAEQADRIEALGAERISDNDLDGVRWVVFHDPEGNTFRIFAPRPVMADSSGMQVGMFSFDCRDAAALAEFWAAVLQRTVDPGATTEFATIGFDGGGPTWMFHRPDGEPAAGPNRLMLDLGGEPDWAEQADRIEALGAERISDNDLDGVRWVVFHDPEGNTFRIFAPRPV

Nearest PDB structures (foldseek):
  2i7r-assembly1_B  TM=7.241E-01  e=2.040E-07  Streptococcus pneumoniae
  1lqp-assembly1_B  TM=7.484E-01  e=4.209E-06  Pseudomonas aeruginosa
  3g12-assembly1_B  TM=7.480E-01  e=5.106E-06  Bdellovibrio bacteriovorus HD100
  5ump-assembly1_B  TM=6.590E-01  e=3.253E-06  Streptomyces sp. CB03234
  3g12-assembly1_A  TM=7.398E-01  e=2.105E-05  Bdellovibrio bacteriovorus HD100